Protein AF-V4JH67-F1 (afdb_monomer)

Sequence (271 aa):
MNRIVTRWAESGREFDMEEIDQIRQTVEWLPGLSRTELAATLCEHLGWFTMAGTPKLTACGRLLERLERDGLVKLPRLQSQSPRPGSKRRAARKLPEIQAPSLSARLADVAPVSLEPVTATALVRQWNAAVERYHQLGYRSAFGYRLRYFIRCDSLYLGCVLLSGAAKAIAVRDRWIGWQRHERMANLSLVLNNSRFLIFPEVRIPHLASHVLGQLARRVQDDWQQHWGFRPLLLETFVDPRQYRGTCYRAAGWELLGETSGRGLARPGQA

Mean predicted aligned error: 8.9 Å

Structure (mmCIF, N/CA/C/O backbone):
data_AF-V4JH67-F1
#
_entry.id   AF-V4JH67-F1
#
loop_
_atom_site.group_PDB
_atom_site.id
_atom_site.type_symbol
_atom_site.label_atom_id
_atom_site.label_alt_id
_atom_site.label_comp_id
_atom_site.label_asym_id
_atom_site.label_entity_id
_atom_site.label_seq_id
_atom_site.pdbx_PDB_ins_code
_atom_site.Cartn_x
_atom_site.Cartn_y
_atom_site.Cartn_z
_atom_site.occupancy
_atom_site.B_iso_or_equiv
_atom_site.auth_seq_id
_atom_site.auth_comp_id
_atom_site.auth_asym_id
_atom_site.auth_atom_id
_atom_site.pdbx_PDB_model_num
ATOM 1 N N . MET A 1 1 ? -45.366 4.138 18.945 1.00 33.38 1 MET A N 1
ATOM 2 C CA . MET A 1 1 ? -44.057 3.846 19.573 1.00 33.38 1 MET A CA 1
ATOM 3 C C . MET A 1 1 ? -43.065 3.473 18.476 1.00 33.38 1 MET A C 1
ATOM 5 O O . MET A 1 1 ? -42.939 2.307 18.134 1.00 33.38 1 MET A O 1
ATOM 9 N N . ASN A 1 2 ? -42.412 4.466 17.866 1.00 29.72 2 ASN A N 1
ATOM 10 C CA . ASN A 1 2 ? -41.345 4.219 16.893 1.00 29.72 2 ASN A CA 1
ATOM 11 C C . ASN A 1 2 ? -40.058 3.922 17.666 1.00 29.72 2 ASN A C 1
ATOM 13 O O . ASN A 1 2 ? -39.395 4.845 18.135 1.00 29.72 2 ASN A O 1
ATOM 17 N N . ARG A 1 3 ? -39.704 2.641 17.819 1.00 36.06 3 ARG A N 1
ATOM 18 C CA . ARG A 1 3 ? -38.328 2.270 18.166 1.00 36.06 3 ARG A CA 1
ATOM 19 C C . ARG A 1 3 ? -37.458 2.638 16.967 1.00 36.06 3 ARG A C 1
ATOM 21 O O . ARG A 1 3 ? -37.404 1.900 15.988 1.00 36.06 3 ARG A O 1
ATOM 28 N N . ILE A 1 4 ? -36.801 3.793 17.034 1.00 42.41 4 ILE A N 1
ATOM 29 C CA . ILE A 1 4 ? -35.632 4.060 16.202 1.00 42.41 4 ILE A CA 1
ATOM 30 C C . ILE A 1 4 ? -34.604 3.017 16.638 1.00 42.41 4 ILE A C 1
ATOM 32 O O . ILE A 1 4 ? -34.033 3.111 17.720 1.00 42.41 4 ILE A O 1
ATOM 36 N N . VAL A 1 5 ? -34.441 1.956 15.849 1.00 46.03 5 VAL A N 1
ATOM 37 C CA . VAL A 1 5 ? -33.334 1.021 16.033 1.00 46.03 5 VAL A CA 1
ATOM 38 C C . VAL A 1 5 ? -32.085 1.780 15.607 1.00 46.03 5 VAL A C 1
ATOM 40 O O . VAL A 1 5 ? -31.752 1.830 14.422 1.00 46.03 5 VAL A O 1
ATOM 43 N N . THR A 1 6 ? -31.431 2.446 16.557 1.00 59.28 6 THR A N 1
ATOM 44 C CA . THR A 1 6 ? -30.149 3.104 16.316 1.00 59.28 6 THR A CA 1
ATOM 45 C C . THR A 1 6 ? -29.119 2.010 16.061 1.00 59.28 6 THR A C 1
ATOM 47 O O . THR A 1 6 ? -28.587 1.412 16.989 1.00 59.28 6 THR A O 1
ATOM 50 N N . ARG A 1 7 ? -28.885 1.677 14.787 1.00 72.69 7 ARG A N 1
ATOM 51 C CA . ARG A 1 7 ? -27.828 0.735 14.408 1.00 72.69 7 ARG A CA 1
ATOM 52 C C . ARG A 1 7 ? -26.480 1.420 14.565 1.00 72.69 7 ARG A C 1
ATOM 54 O O . ARG A 1 7 ? -26.158 2.360 13.834 1.00 72.69 7 ARG A O 1
ATOM 61 N N . TRP A 1 8 ? -25.674 0.924 15.492 1.00 83.25 8 TRP A N 1
ATOM 62 C CA . TRP A 1 8 ? -24.313 1.392 15.681 1.00 83.25 8 TRP A CA 1
ATOM 63 C C . TRP A 1 8 ? -23.393 0.613 14.753 1.00 83.25 8 TRP A C 1
ATOM 65 O O . TRP A 1 8 ? -23.203 -0.577 14.921 1.00 83.25 8 TRP A O 1
ATOM 75 N N . ALA A 1 9 ? -22.820 1.269 13.746 1.00 84.06 9 ALA A N 1
ATOM 76 C CA . ALA A 1 9 ? -21.807 0.647 12.898 1.00 84.06 9 ALA A CA 1
ATOM 77 C C . ALA A 1 9 ? -20.594 1.559 12.714 1.00 84.06 9 ALA A C 1
ATOM 79 O O . ALA A 1 9 ? -20.748 2.779 12.585 1.00 84.06 9 ALA A O 1
ATOM 80 N N . GLU A 1 10 ? -19.396 0.977 12.694 1.00 84.69 10 GLU A N 1
ATOM 81 C CA . GLU A 1 10 ? -18.141 1.697 12.479 1.00 84.69 10 GLU A CA 1
ATOM 82 C C . GLU A 1 10 ? -17.063 0.757 11.911 1.00 84.69 10 GLU A C 1
ATOM 84 O O . GLU A 1 10 ? -16.925 -0.390 12.320 1.00 84.69 10 GLU A O 1
ATOM 89 N N . SER A 1 11 ? -16.295 1.218 10.914 1.00 79.31 11 SER A N 1
ATOM 90 C CA . SER A 1 11 ? -15.264 0.401 10.234 1.00 79.31 11 SER A CA 1
ATOM 91 C C . SER A 1 11 ? -15.735 -0.995 9.756 1.00 79.31 11 SER A C 1
ATOM 93 O O . SER A 1 11 ? -14.933 -1.924 9.696 1.00 79.31 11 SER A O 1
ATOM 95 N N . GLY A 1 12 ? -17.014 -1.141 9.387 1.00 75.75 12 GLY A N 1
ATOM 96 C CA . GLY A 1 12 ? -17.575 -2.411 8.896 1.00 75.75 12 GLY A CA 1
ATOM 97 C C . GLY A 1 12 ? -18.057 -3.378 9.968 1.00 75.75 12 GLY A C 1
ATOM 98 O O . GLY A 1 12 ? -18.629 -4.396 9.607 1.00 75.75 12 GLY A O 1
ATOM 99 N N . ARG A 1 13 ? -17.885 -3.043 11.249 1.00 82.50 13 ARG A N 1
ATOM 100 C CA . ARG A 1 13 ? -18.472 -3.779 12.366 1.00 82.50 13 ARG A CA 1
ATOM 101 C C . ARG A 1 13 ? -19.787 -3.124 12.775 1.00 82.50 13 ARG A C 1
ATOM 103 O O . ARG A 1 13 ? -19.836 -1.897 12.893 1.00 82.50 13 ARG A O 1
ATOM 110 N N . GLU A 1 14 ? -20.821 -3.935 12.952 1.00 87.19 14 GLU A N 1
ATOM 111 C CA . GLU A 1 14 ? -22.048 -3.545 13.648 1.00 87.19 14 GLU A CA 1
ATOM 112 C C . GLU A 1 14 ? -21.877 -3.842 15.139 1.00 87.19 14 GLU A C 1
ATOM 114 O O . GLU A 1 14 ? -21.197 -4.803 15.490 1.00 87.19 14 GLU A O 1
ATOM 119 N N . PHE A 1 15 ? -22.443 -2.978 15.973 1.00 87.81 15 PHE A N 1
ATOM 120 C CA . PHE A 1 15 ? -22.429 -3.078 17.421 1.00 87.81 15 PHE A CA 1
ATOM 121 C C . PHE A 1 15 ? -23.857 -3.251 17.906 1.00 87.81 15 PHE A C 1
ATOM 123 O O . PHE A 1 15 ? -24.731 -2.437 17.573 1.00 87.81 15 PHE A O 1
ATOM 130 N N . ASP A 1 16 ? -24.089 -4.314 18.664 1.00 87.25 16 ASP A N 1
ATOM 131 C CA . ASP A 1 16 ? -25.377 -4.541 19.303 1.00 87.25 16 ASP A CA 1
ATOM 132 C C . ASP A 1 16 ? -25.510 -3.737 20.605 1.00 87.25 16 ASP A C 1
ATOM 134 O O . ASP A 1 16 ? -24.602 -3.025 21.036 1.00 87.25 16 ASP A O 1
ATOM 138 N N . MET A 1 17 ? -26.687 -3.799 21.224 1.00 86.69 17 MET A N 1
ATOM 139 C CA . MET A 1 17 ? -26.947 -3.031 22.440 1.00 86.69 17 MET A CA 1
ATOM 140 C C . MET A 1 17 ? -26.162 -3.532 23.656 1.00 86.69 17 MET A C 1
ATOM 142 O O . MET A 1 17 ? -25.931 -2.737 24.563 1.00 86.69 17 MET A O 1
ATOM 146 N N . GLU A 1 18 ? -25.754 -4.802 23.684 1.00 86.56 18 GLU A N 1
ATOM 147 C CA . GLU A 1 18 ? -24.943 -5.357 24.768 1.00 86.56 18 GLU A CA 1
ATOM 148 C C . GLU A 1 18 ? -23.517 -4.806 24.685 1.00 86.56 18 GLU A C 1
ATOM 150 O O . GLU A 1 18 ? -22.993 -4.289 25.668 1.00 86.56 18 GLU A O 1
ATOM 155 N N . GLU A 1 19 ? -22.928 -4.789 23.490 1.00 89.56 19 GLU A N 1
ATOM 156 C CA . GLU A 1 19 ? -21.620 -4.182 23.242 1.00 89.56 19 GLU A CA 1
ATOM 157 C C . GLU A 1 19 ? -21.632 -2.670 23.503 1.00 89.56 19 GLU A C 1
ATOM 159 O O . GLU A 1 19 ? -20.676 -2.128 24.061 1.00 89.56 19 GLU A O 1
ATOM 164 N N . ILE A 1 20 ? -22.716 -1.968 23.144 1.00 91.44 20 ILE A N 1
ATOM 165 C CA . ILE A 1 20 ? -22.870 -0.548 23.495 1.00 91.44 20 ILE A CA 1
ATOM 166 C C . ILE A 1 20 ? -22.923 -0.351 25.015 1.00 91.44 20 ILE A C 1
ATOM 168 O O . ILE A 1 20 ? -22.319 0.601 25.518 1.00 91.44 20 ILE A O 1
ATOM 172 N N . ASP A 1 21 ? -23.592 -1.236 25.756 1.00 87.88 21 ASP A N 1
ATOM 173 C CA . ASP A 1 21 ? -23.622 -1.150 27.216 1.00 87.88 21 ASP A CA 1
ATOM 174 C C . ASP A 1 21 ? -22.249 -1.446 27.837 1.00 87.88 21 ASP A C 1
ATOM 176 O O . ASP A 1 21 ? -21.797 -0.699 28.703 1.00 87.88 21 ASP A O 1
ATOM 180 N N . GLN A 1 22 ? -21.520 -2.441 27.322 1.00 88.06 22 GLN A N 1
ATOM 181 C CA . GLN A 1 22 ? -20.138 -2.724 27.727 1.00 88.06 22 GLN A CA 1
ATOM 182 C C . GLN A 1 22 ? -19.209 -1.524 27.477 1.00 88.06 22 GLN A C 1
ATOM 184 O O . GLN A 1 22 ? -18.376 -1.187 28.327 1.00 88.06 22 GLN A O 1
ATOM 189 N N . ILE A 1 23 ? -19.367 -0.837 26.336 1.00 91.19 23 ILE A N 1
ATOM 190 C CA . ILE A 1 23 ? -18.628 0.399 26.041 1.00 91.19 23 ILE A CA 1
ATOM 191 C C . ILE A 1 23 ? -18.940 1.460 27.096 1.00 91.19 23 ILE A C 1
ATOM 193 O O . ILE A 1 23 ? -18.018 2.070 27.639 1.00 91.19 23 ILE A O 1
ATOM 197 N N . ARG A 1 24 ? -20.224 1.672 27.402 1.00 91.38 24 ARG A N 1
ATOM 198 C CA . ARG A 1 24 ? -20.663 2.661 28.391 1.00 91.38 24 ARG A CA 1
ATOM 199 C C . ARG A 1 24 ? -20.088 2.369 29.776 1.00 91.38 24 ARG A C 1
ATOM 201 O O . ARG A 1 24 ? -19.468 3.257 30.355 1.00 91.38 24 ARG A O 1
ATOM 208 N N . GLN A 1 25 ? -20.201 1.128 30.251 1.00 89.38 25 GLN A N 1
ATOM 209 C CA . GLN A 1 25 ? -19.643 0.699 31.538 1.00 89.38 25 GLN A CA 1
ATOM 210 C C . GLN A 1 25 ? -18.125 0.920 31.598 1.00 89.38 25 GLN A C 1
ATOM 212 O O . GLN A 1 25 ? -17.611 1.463 32.572 1.00 89.38 25 GLN A O 1
ATOM 217 N N . THR A 1 26 ? -17.400 0.587 30.525 1.00 87.75 26 THR A N 1
ATOM 218 C CA . THR A 1 26 ? -15.942 0.789 30.464 1.00 87.75 26 THR A CA 1
ATOM 219 C C . THR A 1 26 ? -15.565 2.273 30.550 1.00 87.75 26 THR A C 1
ATOM 221 O O . THR A 1 26 ? -14.616 2.629 31.249 1.00 87.75 26 THR A O 1
ATOM 224 N N . VAL A 1 27 ? -16.305 3.153 29.866 1.00 89.81 27 VAL A N 1
ATOM 225 C CA . VAL A 1 27 ? -16.089 4.612 29.921 1.00 89.81 27 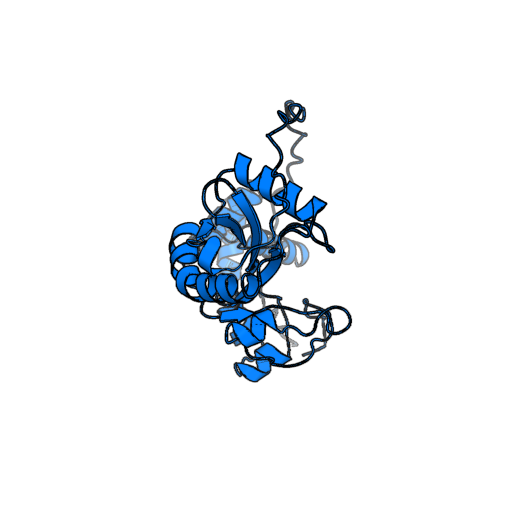VAL A CA 1
ATOM 226 C C . VAL A 1 27 ? -16.354 5.151 31.332 1.00 89.81 27 VAL A C 1
ATOM 228 O O . VAL A 1 27 ? -15.596 5.991 31.814 1.00 89.81 27 VAL A O 1
ATOM 231 N N . GLU A 1 28 ? -17.401 4.662 31.999 1.00 88.62 28 GLU A N 1
ATOM 232 C CA . GLU A 1 28 ? -17.766 5.060 33.364 1.00 88.62 28 GLU A CA 1
ATOM 233 C C . GLU A 1 28 ? -16.761 4.569 34.415 1.00 88.62 28 GLU A C 1
ATOM 235 O O . GLU A 1 28 ? -16.450 5.303 35.353 1.00 88.62 28 GLU A O 1
ATOM 240 N N . TRP A 1 29 ? -16.211 3.363 34.248 1.00 88.31 29 TRP A N 1
ATOM 241 C CA . TRP A 1 29 ? -15.206 2.797 35.154 1.00 88.31 29 TRP A CA 1
ATOM 242 C C . TRP A 1 29 ? -13.821 3.424 35.007 1.00 88.31 29 TRP A C 1
ATOM 244 O O . TRP A 1 29 ? -13.044 3.414 35.962 1.00 88.31 29 TRP A O 1
ATOM 254 N N . LEU A 1 30 ? -13.497 3.980 33.836 1.00 86.44 30 LEU A N 1
ATOM 255 C CA . LEU A 1 30 ? -12.154 4.471 33.513 1.00 86.44 30 LEU A CA 1
ATOM 256 C C . LEU A 1 30 ? -12.124 5.974 33.157 1.00 86.44 30 LEU A C 1
ATOM 258 O O . LEU A 1 30 ? -11.556 6.354 32.129 1.00 86.44 30 LEU A O 1
ATOM 262 N N . PRO A 1 31 ? -12.655 6.875 34.010 1.00 83.00 31 PRO A N 1
ATOM 263 C CA . PRO A 1 31 ? -12.764 8.301 33.688 1.00 83.00 31 PRO A CA 1
ATOM 264 C C . PRO A 1 31 ? -11.405 9.020 33.617 1.00 83.00 31 PRO A C 1
ATOM 266 O O . PRO A 1 31 ? -11.316 10.121 33.073 1.00 83.00 31 PRO A O 1
ATOM 269 N N . GLY A 1 32 ? -10.353 8.420 34.186 1.00 82.50 32 GLY A N 1
ATOM 270 C CA . GLY A 1 32 ? -8.997 8.974 34.213 1.00 82.50 32 GLY A CA 1
ATOM 271 C C . GLY A 1 32 ? -8.163 8.693 32.961 1.00 82.50 32 GLY A C 1
ATOM 272 O O . GLY A 1 32 ? -7.116 9.317 32.793 1.00 82.50 32 GLY A O 1
ATOM 273 N N . LEU A 1 33 ? -8.602 7.782 32.085 1.00 85.56 33 LEU A N 1
ATOM 274 C CA . LEU A 1 33 ? -7.857 7.451 30.871 1.00 85.56 33 LEU A CA 1
ATOM 275 C C . LEU A 1 33 ? -7.958 8.565 29.829 1.00 85.56 33 LEU A C 1
ATOM 277 O O . LEU A 1 33 ? -8.989 9.221 29.670 1.00 85.56 33 LEU A O 1
ATOM 281 N N . SER A 1 34 ? -6.892 8.756 29.053 1.00 88.44 34 SER A N 1
ATOM 282 C CA . SER A 1 34 ? -6.990 9.567 27.841 1.00 88.44 34 SER A CA 1
ATOM 283 C C . SER A 1 34 ? -7.928 8.899 26.825 1.00 88.44 34 SER A C 1
ATOM 285 O O . SER A 1 34 ? -8.094 7.680 26.812 1.00 88.44 34 SER A O 1
ATOM 287 N N . ARG A 1 35 ? -8.506 9.677 25.897 1.00 88.88 35 ARG A N 1
ATOM 288 C CA . ARG A 1 35 ? -9.359 9.120 24.824 1.00 88.88 35 ARG A CA 1
ATOM 289 C C . ARG A 1 35 ? -8.646 8.036 23.998 1.00 88.88 35 ARG A C 1
ATOM 291 O O . ARG A 1 35 ? -9.301 7.125 23.504 1.00 88.88 35 ARG A O 1
ATOM 298 N N . THR A 1 36 ? -7.321 8.122 23.853 1.00 87.50 36 THR A N 1
ATOM 299 C CA . THR A 1 36 ? -6.516 7.120 23.136 1.00 87.50 36 THR A CA 1
ATOM 300 C C . THR A 1 36 ? -6.384 5.821 23.927 1.00 87.50 36 THR A C 1
ATOM 302 O O . THR A 1 36 ? -6.559 4.755 23.346 1.00 87.50 36 THR A O 1
ATOM 305 N N . GLU A 1 37 ? -6.095 5.900 25.228 1.00 88.31 37 GLU A N 1
ATOM 306 C CA . GLU A 1 37 ? -6.005 4.722 26.105 1.00 88.31 37 GLU A CA 1
ATOM 307 C C . GLU A 1 37 ? -7.368 4.052 26.253 1.00 88.31 37 GLU A C 1
ATOM 309 O O . GLU A 1 37 ? -7.471 2.844 26.091 1.00 88.31 37 GLU A O 1
ATOM 314 N N . LEU A 1 38 ? -8.430 4.840 26.428 1.00 90.19 38 LEU A N 1
ATOM 315 C CA . LEU A 1 38 ? -9.798 4.335 26.467 1.00 90.19 38 LEU A CA 1
ATOM 316 C C . LEU A 1 38 ? -10.169 3.600 25.170 1.00 90.19 38 LEU A C 1
ATOM 318 O O . LEU A 1 38 ? -10.726 2.507 25.210 1.00 90.19 38 LEU A O 1
ATOM 322 N N . ALA A 1 39 ? -9.817 4.165 24.009 1.00 91.44 39 ALA A N 1
ATOM 323 C CA . ALA A 1 39 ? -10.008 3.495 22.725 1.00 91.44 39 ALA A CA 1
ATOM 324 C C . ALA A 1 39 ? -9.179 2.204 22.606 1.00 91.44 39 ALA A C 1
ATOM 326 O O . ALA A 1 39 ? -9.641 1.259 21.971 1.00 91.44 39 ALA A O 1
ATOM 327 N N . ALA A 1 40 ? -7.981 2.148 23.197 1.00 89.12 40 ALA A N 1
ATOM 328 C CA . ALA A 1 40 ? -7.154 0.944 23.216 1.00 89.12 40 ALA A CA 1
ATOM 329 C C . ALA A 1 40 ? -7.786 -0.155 24.077 1.00 89.12 40 ALA A C 1
ATOM 331 O O . ALA A 1 40 ? -8.026 -1.242 23.558 1.00 89.12 40 ALA A O 1
ATOM 332 N N . THR A 1 41 ? -8.166 0.159 25.319 1.00 89.25 41 THR A N 1
ATOM 333 C CA . THR A 1 41 ? -8.850 -0.768 26.235 1.00 89.25 41 THR A CA 1
ATOM 334 C C . THR A 1 41 ? -10.134 -1.321 25.623 1.00 89.25 41 THR A C 1
ATOM 336 O O . THR A 1 41 ? -10.367 -2.526 25.637 1.00 89.25 41 THR A O 1
ATOM 339 N N . LEU A 1 42 ? -10.952 -0.462 25.011 1.00 91.12 42 LEU A N 1
ATOM 340 C CA . LEU A 1 42 ? -12.176 -0.896 24.338 1.00 91.12 42 LEU A CA 1
ATOM 341 C C . LEU A 1 42 ? -11.896 -1.781 23.124 1.00 91.12 42 LEU A C 1
ATOM 343 O O . LEU A 1 42 ? -12.605 -2.758 22.906 1.00 91.12 42 LEU A O 1
ATOM 347 N N . CYS A 1 43 ? -10.871 -1.465 22.328 1.00 92.50 43 CYS A N 1
ATOM 348 C CA . CYS A 1 43 ? -10.487 -2.340 21.225 1.00 92.50 43 CYS A CA 1
ATOM 349 C C . CYS A 1 43 ? -10.037 -3.715 21.731 1.00 92.50 43 CYS A C 1
ATOM 351 O O . CYS A 1 43 ? -10.370 -4.709 21.100 1.00 92.50 43 CYS A O 1
ATOM 353 N N . GLU A 1 44 ? -9.322 -3.785 22.852 1.00 88.62 44 GLU A N 1
ATOM 354 C CA . GLU A 1 44 ? -8.905 -5.053 23.453 1.00 88.62 44 GLU A CA 1
ATOM 355 C C . GLU A 1 44 ? -10.099 -5.861 23.966 1.00 88.62 44 GLU A C 1
ATOM 357 O O . GLU A 1 44 ? -10.282 -7.003 23.545 1.00 88.62 44 GLU A O 1
ATOM 362 N N . HIS A 1 45 ? -10.959 -5.257 24.791 1.00 86.50 45 HIS A N 1
ATOM 363 C CA . HIS A 1 45 ? -12.138 -5.922 25.358 1.00 86.50 45 HIS A CA 1
ATOM 364 C C . HIS A 1 45 ? -13.109 -6.415 24.281 1.00 86.50 45 HIS A C 1
ATOM 366 O O . HIS A 1 45 ? -13.627 -7.524 24.367 1.00 86.50 45 HIS A O 1
ATOM 372 N N . LEU A 1 46 ? -13.330 -5.611 23.239 1.00 88.31 46 LEU A N 1
ATOM 373 C CA . LEU A 1 46 ? -14.274 -5.928 22.169 1.00 88.31 46 LEU A CA 1
ATOM 374 C C . LEU A 1 46 ? -13.651 -6.757 21.036 1.00 88.31 46 LEU A C 1
ATOM 376 O O . LEU A 1 46 ? -14.290 -6.896 19.990 1.00 88.31 46 LEU A O 1
ATOM 380 N N . GLY A 1 47 ? -12.396 -7.208 21.154 1.00 87.44 47 GLY A N 1
ATOM 381 C CA . GLY A 1 47 ? -11.704 -7.928 20.079 1.00 87.44 47 GLY A CA 1
ATOM 382 C C . GLY A 1 47 ? -11.539 -7.113 18.785 1.00 87.44 47 GLY A C 1
ATOM 383 O O . GLY A 1 47 ? -11.479 -7.670 17.687 1.00 87.44 47 GLY A O 1
ATOM 384 N N . TRP A 1 48 ? -11.528 -5.779 18.865 1.00 90.25 48 TRP A N 1
ATOM 385 C CA . TRP A 1 48 ? -11.615 -4.888 17.709 1.00 90.25 48 TRP A CA 1
ATOM 386 C C . TRP A 1 48 ? -10.252 -4.525 17.115 1.00 90.25 48 TRP A C 1
ATOM 388 O O . TRP A 1 48 ? -9.739 -3.405 17.240 1.00 90.25 48 TRP A O 1
ATOM 398 N N . PHE A 1 49 ? -9.688 -5.481 16.387 1.00 87.81 49 PHE A N 1
ATOM 399 C CA . PHE A 1 49 ? -8.368 -5.359 15.781 1.00 87.81 49 PHE A CA 1
ATOM 400 C C . PHE A 1 49 ? -8.429 -5.175 14.260 1.00 87.81 49 PHE A C 1
ATOM 402 O O . PHE A 1 49 ? -9.447 -5.376 13.589 1.00 87.81 49 PHE A O 1
ATOM 409 N N . THR A 1 50 ? -7.325 -4.699 13.695 1.00 84.88 50 THR A N 1
ATOM 410 C CA . THR A 1 50 ? -7.083 -4.726 12.257 1.00 84.88 50 THR A CA 1
ATOM 411 C C . THR A 1 50 ? -6.617 -6.125 11.825 1.00 84.88 50 THR A C 1
ATOM 413 O O . THR A 1 50 ? -6.287 -6.948 12.672 1.00 84.88 50 THR A O 1
ATOM 416 N N . MET A 1 51 ? -6.531 -6.403 10.517 1.00 82.25 51 MET A N 1
ATOM 417 C CA . MET A 1 51 ? -5.991 -7.687 10.015 1.00 82.25 51 MET A CA 1
ATOM 418 C C . MET A 1 51 ? -4.559 -7.960 10.495 1.00 82.25 51 MET A C 1
ATOM 420 O O . MET A 1 51 ? -4.147 -9.106 10.597 1.00 82.25 51 MET A O 1
ATOM 424 N N . ALA A 1 52 ? -3.817 -6.897 10.805 1.00 83.56 52 ALA A N 1
ATOM 425 C CA . ALA A 1 52 ? -2.462 -6.956 11.337 1.00 83.56 52 ALA A CA 1
ATOM 426 C C . ALA A 1 52 ? -2.406 -7.151 12.865 1.00 83.56 52 ALA A C 1
ATOM 428 O O . ALA A 1 52 ? -1.341 -7.003 13.457 1.00 83.56 52 ALA A O 1
ATOM 429 N N . GLY A 1 53 ? -3.544 -7.375 13.530 1.00 82.94 53 GLY A N 1
ATOM 430 C CA . GLY A 1 53 ? -3.616 -7.535 14.985 1.00 82.94 53 GLY A CA 1
ATOM 431 C C . GLY A 1 53 ? -3.448 -6.238 15.784 1.00 82.94 53 GLY A C 1
ATOM 432 O O . GLY A 1 53 ? -3.381 -6.273 17.006 1.00 82.94 53 GLY A O 1
ATOM 433 N N . THR A 1 54 ? -3.391 -5.072 15.133 1.00 86.19 54 THR A N 1
ATOM 434 C CA . THR A 1 54 ? -3.300 -3.782 15.839 1.00 86.19 54 THR A CA 1
ATOM 435 C C . THR A 1 54 ? -4.685 -3.246 16.223 1.00 86.19 54 THR A C 1
ATOM 437 O O . THR A 1 54 ? -5.616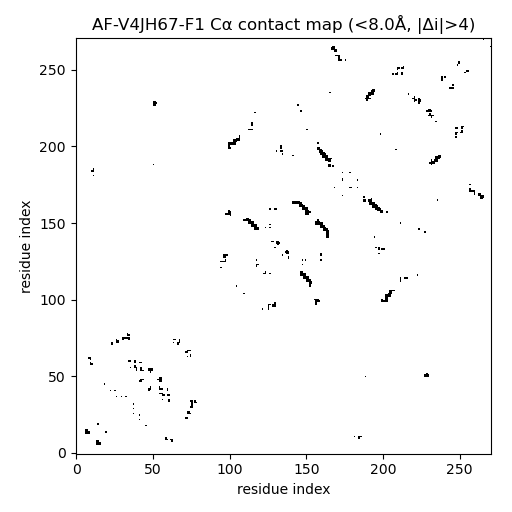 -3.389 15.427 1.00 86.19 54 THR A O 1
ATOM 440 N N . PRO A 1 55 ? -4.862 -2.601 17.393 1.00 88.00 55 PRO A N 1
ATOM 441 C CA . PRO A 1 55 ? -6.147 -2.025 17.800 1.00 88.00 55 PRO A CA 1
ATOM 442 C C . PRO A 1 55 ? -6.684 -0.980 16.809 1.00 88.00 55 PRO A C 1
ATOM 444 O O . PRO A 1 55 ? -5.940 -0.117 16.329 1.00 88.00 55 PRO A O 1
ATOM 447 N N . LYS A 1 56 ? -7.994 -0.986 16.527 1.00 89.31 56 LYS A N 1
ATOM 448 C CA . LYS A 1 56 ? -8.651 -0.008 15.634 1.00 89.31 56 LYS A CA 1
ATOM 449 C C . LYS A 1 56 ? -8.941 1.341 16.319 1.00 89.31 56 LYS A C 1
ATOM 451 O O . LYS A 1 56 ? -10.048 1.872 16.226 1.00 89.31 56 LYS A O 1
ATOM 456 N N . LEU A 1 57 ? -7.921 1.957 16.922 1.00 89.62 57 LEU A N 1
ATOM 457 C CA . LEU A 1 57 ? -8.048 3.163 17.759 1.00 89.62 57 LEU A CA 1
ATOM 458 C C . LEU A 1 57 ? -8.830 4.304 17.097 1.00 89.62 57 LEU A C 1
ATOM 460 O O . LEU A 1 57 ? -9.727 4.875 17.705 1.00 89.62 57 LEU A O 1
ATOM 464 N N . THR A 1 58 ? -8.536 4.632 15.834 1.00 87.56 58 THR A N 1
ATOM 465 C CA . THR A 1 58 ? -9.236 5.720 15.129 1.00 87.56 58 THR A CA 1
ATOM 466 C C . THR A 1 58 ? -10.710 5.399 14.883 1.00 87.56 58 THR A C 1
ATOM 468 O O . THR A 1 58 ? -11.552 6.285 14.983 1.00 87.56 58 THR A O 1
ATOM 471 N N . ALA A 1 59 ? -11.038 4.146 14.553 1.00 88.19 59 ALA A N 1
ATOM 472 C CA . ALA A 1 59 ? -12.428 3.739 14.364 1.00 88.19 59 ALA A CA 1
ATOM 473 C C . ALA A 1 59 ? -13.180 3.770 15.699 1.00 88.19 59 ALA A C 1
ATOM 475 O O . ALA A 1 59 ? -14.261 4.346 15.770 1.00 88.19 59 ALA A O 1
ATOM 476 N N . CYS A 1 60 ? -12.565 3.247 16.761 1.00 91.06 60 CYS A N 1
ATOM 477 C CA . CYS A 1 60 ? -13.121 3.298 18.107 1.00 91.06 60 CYS A CA 1
ATOM 478 C C . CYS A 1 60 ? -13.328 4.734 18.591 1.00 91.06 60 CYS A C 1
ATOM 480 O O . CYS A 1 60 ? -14.405 5.061 19.074 1.00 91.06 60 CYS A O 1
ATOM 482 N N . GLY A 1 61 ? -12.360 5.625 18.365 1.00 91.06 61 GLY A N 1
ATOM 483 C CA . GLY A 1 61 ? -12.497 7.048 18.673 1.00 91.06 61 GLY A CA 1
ATOM 484 C C . GLY A 1 61 ? -13.704 7.691 17.983 1.00 91.06 61 GLY A C 1
ATOM 485 O O . GLY A 1 61 ? -14.482 8.376 18.637 1.00 91.06 61 GLY A O 1
ATOM 486 N N . ARG A 1 62 ? -13.931 7.408 16.692 1.00 90.50 62 ARG A N 1
ATOM 487 C CA . ARG A 1 62 ? -15.116 7.916 15.971 1.00 90.50 62 ARG A CA 1
ATOM 488 C C . ARG A 1 62 ? -16.432 7.355 16.505 1.00 90.50 62 ARG A C 1
ATOM 490 O O . ARG A 1 62 ? -17.419 8.087 16.549 1.00 90.50 62 ARG A O 1
ATOM 497 N N . LEU A 1 63 ? -16.460 6.075 16.887 1.00 92.75 63 LEU A N 1
ATOM 498 C CA . LEU A 1 63 ? -17.635 5.473 17.520 1.00 92.75 63 LEU A CA 1
ATOM 499 C C . LEU A 1 63 ? -17.940 6.176 18.846 1.00 92.75 63 LEU A C 1
ATOM 501 O O . LEU A 1 63 ? -19.067 6.616 19.043 1.00 92.75 63 LEU A O 1
ATOM 505 N N . LEU A 1 64 ? -16.928 6.352 19.697 1.00 92.19 64 LEU A N 1
ATOM 506 C CA . LEU A 1 64 ? -17.044 7.050 20.976 1.00 92.19 64 LEU A CA 1
ATOM 507 C C . LEU A 1 64 ? -17.530 8.490 20.800 1.00 92.19 64 LEU A C 1
ATOM 509 O O . LEU A 1 64 ? -18.449 8.910 21.491 1.00 92.19 64 LEU A O 1
ATOM 513 N N . GLU A 1 65 ? -16.977 9.235 19.842 1.00 92.31 65 GLU A N 1
ATOM 514 C CA . GLU A 1 65 ? -17.440 10.592 19.523 1.00 92.31 65 GLU A CA 1
ATOM 515 C C . GLU A 1 65 ? -18.904 10.620 19.063 1.00 92.31 65 GLU A C 1
ATOM 517 O O . GLU A 1 65 ? -19.607 11.598 19.310 1.00 92.31 65 GLU A O 1
ATOM 522 N N . ARG A 1 66 ? -19.382 9.575 18.373 1.00 92.38 66 ARG A N 1
ATOM 523 C CA . ARG A 1 66 ? -20.793 9.463 17.978 1.00 92.38 66 ARG A CA 1
ATOM 524 C C . ARG A 1 66 ? -21.685 9.112 19.166 1.00 92.38 66 ARG A C 1
ATOM 526 O O . ARG A 1 66 ? -22.729 9.731 19.309 1.00 92.38 66 ARG A O 1
ATOM 533 N N . LEU A 1 67 ? -21.253 8.191 20.025 1.00 91.12 67 LEU A N 1
ATOM 534 C CA . LEU A 1 67 ? -21.957 7.848 21.263 1.00 91.12 67 LEU A CA 1
ATOM 535 C C . LEU A 1 67 ? -22.049 9.052 22.215 1.00 91.12 67 LEU A C 1
ATOM 537 O O . LEU A 1 67 ? -23.093 9.263 22.823 1.00 91.12 67 LEU A O 1
ATOM 541 N N . GLU A 1 68 ? -20.993 9.866 22.314 1.00 92.69 68 GLU A N 1
ATOM 542 C CA . GLU A 1 68 ? -20.988 11.104 23.108 1.00 92.69 68 GLU A CA 1
ATOM 543 C C . GLU A 1 68 ? -21.965 12.135 22.539 1.00 92.69 68 GLU A C 1
ATOM 545 O O . GLU A 1 68 ? -22.725 12.752 23.283 1.00 92.69 68 GLU A O 1
ATOM 550 N N . ARG A 1 69 ? -21.990 12.291 21.209 1.00 90.75 69 ARG A N 1
ATOM 551 C CA . ARG A 1 69 ? -22.902 13.219 20.526 1.00 90.75 69 ARG A CA 1
ATOM 552 C C . ARG A 1 69 ? -24.375 12.852 20.733 1.00 90.75 69 ARG A C 1
ATOM 554 O O . ARG A 1 69 ? -25.200 13.753 20.836 1.00 90.75 69 ARG A O 1
ATOM 561 N N . ASP A 1 70 ? -24.671 11.561 20.848 1.00 89.19 70 ASP A N 1
ATOM 562 C CA . ASP A 1 70 ? -26.017 11.038 21.104 1.00 89.19 70 ASP A CA 1
ATOM 563 C C . ASP A 1 70 ? -26.314 10.888 22.614 1.00 89.19 70 ASP A C 1
ATOM 565 O O . ASP A 1 70 ? -27.359 10.365 22.997 1.00 89.19 70 ASP A O 1
ATOM 569 N N . GLY A 1 71 ? -25.410 11.356 23.487 1.00 89.69 71 GLY A N 1
ATOM 570 C CA . GLY A 1 71 ? -25.602 11.406 24.939 1.00 89.69 71 GLY A CA 1
ATOM 571 C C . GLY A 1 71 ? -25.492 10.063 25.667 1.00 89.69 71 GLY A C 1
ATOM 572 O O . GLY A 1 71 ? -25.852 9.983 26.838 1.00 89.69 71 GLY A O 1
ATOM 573 N N . LEU A 1 72 ? -25.001 9.011 25.004 1.00 88.81 72 LEU A N 1
ATOM 574 C CA . LEU A 1 72 ? -24.889 7.665 25.581 1.00 88.81 72 LEU A CA 1
ATOM 575 C C . LEU A 1 72 ? -23.640 7.470 26.443 1.00 88.81 72 LEU A C 1
ATOM 577 O O . LEU A 1 72 ? -23.625 6.601 27.310 1.00 88.81 72 LEU A O 1
ATOM 581 N N . VAL A 1 73 ? -22.594 8.260 26.202 1.00 90.12 73 VAL A N 1
ATOM 582 C CA . VAL A 1 73 ? -21.356 8.252 26.990 1.00 90.12 73 VAL A CA 1
ATOM 583 C C . VAL A 1 73 ? -20.888 9.680 27.238 1.00 90.12 73 VAL A C 1
ATOM 585 O O . VAL A 1 73 ? -21.180 10.587 26.461 1.00 90.12 73 VAL A O 1
ATOM 588 N N . LYS A 1 74 ? -20.109 9.882 28.299 1.00 89.69 74 LYS A N 1
ATOM 589 C CA . LYS A 1 74 ? -19.448 11.157 28.589 1.00 89.69 74 LYS A CA 1
ATOM 590 C C . LYS A 1 74 ? -17.944 10.939 28.538 1.00 89.69 74 LYS A C 1
ATOM 592 O O . LYS A 1 74 ? -17.387 10.328 29.445 1.00 89.69 74 LYS A O 1
ATOM 597 N N . LEU A 1 75 ? -17.286 11.399 27.475 1.00 89.19 75 LEU A N 1
ATOM 598 C CA . LEU A 1 75 ? -15.862 11.134 27.307 1.00 89.19 75 LEU A CA 1
ATOM 599 C C . LEU A 1 75 ? -15.022 12.107 28.142 1.00 89.19 75 LEU A C 1
ATOM 601 O O . LEU A 1 75 ? -15.417 13.256 28.373 1.00 89.19 75 LEU A O 1
ATOM 605 N N . PRO A 1 76 ? -13.804 11.694 28.528 1.00 83.62 76 PRO A N 1
ATOM 606 C CA . PRO A 1 76 ? -12.818 12.600 29.092 1.00 83.62 76 PRO A CA 1
ATOM 607 C C . PRO A 1 76 ? -12.596 13.807 28.174 1.00 83.62 76 PRO A C 1
ATOM 609 O O . PRO A 1 76 ? -12.618 13.692 26.937 1.00 83.62 76 PRO A O 1
ATOM 612 N N . ARG A 1 77 ? -12.367 14.982 28.774 1.00 78.62 77 ARG A N 1
ATOM 613 C CA . ARG A 1 77 ? -12.038 16.199 28.019 1.00 78.62 77 ARG A CA 1
ATOM 614 C C . ARG A 1 77 ? -10.811 15.930 27.151 1.00 78.62 77 ARG A C 1
ATOM 616 O O . ARG A 1 77 ? -9.860 15.289 27.596 1.00 78.62 77 ARG A O 1
ATOM 623 N N . LEU A 1 78 ? -10.828 16.435 25.918 1.00 72.06 78 LEU A N 1
ATOM 624 C CA . LEU A 1 78 ? -9.656 16.401 25.048 1.00 72.06 78 LEU A CA 1
ATOM 625 C C . LEU A 1 78 ? -8.499 17.097 25.767 1.00 72.06 78 LEU A C 1
ATOM 627 O O . LEU A 1 78 ? -8.517 18.311 25.958 1.00 72.06 78 LEU A O 1
ATOM 631 N N . GLN A 1 79 ? -7.503 16.318 26.182 1.00 63.84 79 GLN A N 1
ATOM 632 C CA . GLN A 1 79 ? -6.259 16.876 26.681 1.00 63.84 79 GLN A CA 1
ATOM 633 C C . GLN A 1 79 ? -5.571 17.534 25.486 1.00 63.84 79 GLN A C 1
ATOM 635 O O . GLN A 1 79 ? -5.140 16.849 24.555 1.00 63.84 79 GLN A O 1
ATOM 640 N N . SER A 1 80 ? -5.507 18.867 25.474 1.00 51.09 80 SER A N 1
ATOM 641 C CA . SER A 1 80 ? -4.686 19.576 24.501 1.00 51.09 80 SER A CA 1
ATOM 642 C C . SER A 1 80 ? -3.248 19.133 24.732 1.00 51.09 80 SER A C 1
ATOM 644 O O . SER A 1 80 ? -2.638 19.497 25.739 1.00 51.09 80 SER A O 1
ATOM 646 N N . GLN A 1 81 ? -2.700 18.325 23.829 1.00 52.81 81 GLN A N 1
ATOM 647 C CA . GLN A 1 81 ? -1.265 18.113 23.825 1.00 52.81 81 GLN A CA 1
ATOM 648 C C . GLN A 1 81 ? -0.637 19.467 23.501 1.00 52.81 81 GLN A C 1
ATOM 650 O O . GLN A 1 81 ? -0.666 19.903 22.350 1.00 52.81 81 GLN A O 1
ATOM 655 N N . SER A 1 82 ? -0.100 20.149 24.517 1.00 48.09 82 SER A N 1
ATOM 656 C CA . SER A 1 82 ? 0.840 21.240 24.282 1.00 48.09 82 SER A CA 1
ATOM 657 C C . SER A 1 82 ? 1.896 20.712 23.311 1.00 48.09 82 SER A C 1
ATOM 659 O O . SER A 1 82 ? 2.373 19.585 23.506 1.00 48.09 82 SER A O 1
ATOM 661 N N . PRO A 1 83 ? 2.235 21.450 22.238 1.00 44.12 83 PRO A N 1
ATOM 662 C CA . PRO A 1 83 ? 3.247 20.999 21.296 1.00 44.12 83 PRO A CA 1
ATOM 663 C C . PRO A 1 83 ? 4.491 20.620 22.095 1.00 44.12 83 PRO A C 1
ATOM 665 O O . PRO A 1 83 ? 5.010 21.444 22.846 1.00 44.12 83 PRO A O 1
ATOM 668 N N . ARG A 1 84 ? 4.918 19.351 21.997 1.00 49.12 84 ARG A N 1
ATOM 669 C CA . ARG A 1 84 ? 6.053 18.835 22.775 1.00 49.12 84 ARG A CA 1
ATOM 670 C C . ARG A 1 84 ? 7.221 19.824 22.638 1.00 49.12 84 ARG A C 1
ATOM 672 O O . ARG A 1 84 ? 7.673 20.027 21.500 1.00 49.12 84 ARG A O 1
ATOM 679 N N . PRO A 1 85 ? 7.710 20.439 23.734 1.00 40.22 85 PRO A N 1
ATOM 680 C CA . PRO A 1 85 ? 8.829 21.368 23.676 1.00 40.22 85 PRO A CA 1
ATOM 681 C C . PRO A 1 85 ? 10.062 20.557 23.274 1.00 40.22 85 PRO A C 1
ATOM 683 O O . PRO A 1 85 ? 10.644 19.837 24.073 1.00 40.22 85 PRO A O 1
ATOM 686 N N . GLY A 1 86 ? 10.378 20.558 21.979 1.00 45.69 86 GLY A N 1
ATOM 687 C CA . GLY A 1 86 ? 11.375 19.646 21.414 1.00 45.69 86 GLY A CA 1
ATOM 688 C C . GLY A 1 86 ? 11.112 19.184 19.984 1.00 45.69 86 GLY A C 1
ATOM 689 O O . GLY A 1 86 ? 12.050 18.724 19.337 1.00 45.69 86 GLY A O 1
ATOM 690 N N . SER A 1 87 ? 9.915 19.388 19.415 1.00 43.69 87 SER A N 1
ATOM 691 C CA . SER A 1 87 ? 9.710 19.231 17.962 1.00 43.69 87 SER A CA 1
ATOM 692 C C . SER A 1 87 ? 10.322 20.400 17.172 1.00 43.69 87 SER A C 1
ATOM 694 O O . SER A 1 87 ? 9.721 20.947 16.247 1.00 43.69 87 SER A O 1
ATOM 696 N N . LYS A 1 88 ? 11.564 20.781 17.490 1.00 47.00 88 LYS A N 1
ATOM 697 C CA . LYS A 1 88 ? 12.424 21.380 16.477 1.00 47.00 88 LYS A CA 1
ATOM 698 C C . LYS A 1 88 ? 12.533 20.305 15.402 1.00 47.00 88 LYS A C 1
ATOM 700 O O . LYS A 1 88 ? 13.063 19.229 15.673 1.00 47.00 88 LYS A O 1
ATOM 705 N N . ARG A 1 89 ? 11.985 20.557 14.206 1.00 51.81 89 ARG A N 1
ATOM 706 C CA . ARG A 1 89 ? 12.354 19.827 12.985 1.00 51.81 89 ARG A CA 1
ATOM 707 C C . ARG A 1 89 ? 13.884 19.802 12.980 1.00 51.81 89 ARG A C 1
ATOM 709 O O . ARG A 1 89 ? 14.492 20.798 12.600 1.00 51.81 89 ARG A O 1
ATOM 716 N N . ARG A 1 90 ? 14.521 18.728 13.476 1.00 50.34 90 ARG A N 1
ATOM 717 C CA . ARG A 1 90 ? 15.964 18.532 13.286 1.00 50.34 90 ARG A CA 1
ATOM 718 C C . ARG A 1 90 ? 16.135 18.674 11.789 1.00 50.34 90 ARG A C 1
ATOM 720 O O . ARG A 1 90 ? 15.453 17.945 11.063 1.00 50.34 90 ARG A O 1
ATOM 727 N N . ALA A 1 91 ? 16.925 19.661 11.358 1.00 51.06 91 ALA A N 1
ATOM 728 C CA . ALA A 1 91 ? 17.233 19.869 9.953 1.00 51.06 91 ALA A CA 1
ATOM 729 C C . ALA A 1 91 ? 17.525 18.486 9.381 1.00 51.06 91 ALA A C 1
ATOM 731 O O . ALA A 1 91 ? 18.413 17.787 9.879 1.00 51.06 91 ALA A O 1
ATOM 732 N N . ALA A 1 92 ? 16.643 18.013 8.497 1.00 58.06 92 ALA A N 1
ATOM 733 C CA . ALA A 1 92 ? 16.706 16.640 8.047 1.00 58.06 92 ALA A CA 1
ATOM 734 C C . ALA A 1 92 ? 18.082 16.486 7.410 1.00 58.06 92 ALA A C 1
ATOM 736 O O . ALA A 1 92 ? 18.371 17.162 6.425 1.00 58.06 92 ALA A O 1
ATOM 737 N N . ARG A 1 93 ? 18.949 15.661 8.012 1.00 58.81 93 ARG A N 1
ATOM 738 C CA . ARG A 1 93 ? 20.232 15.304 7.408 1.00 58.81 93 ARG A CA 1
ATOM 739 C C . ARG A 1 93 ? 19.920 14.911 5.968 1.00 58.81 93 ARG A C 1
ATOM 741 O O . ARG A 1 93 ? 19.109 14.005 5.764 1.00 58.81 93 ARG A O 1
ATOM 748 N N . LYS A 1 94 ? 20.475 15.659 5.009 1.00 65.38 94 LYS A N 1
ATOM 749 C CA . LYS A 1 94 ? 20.216 15.482 3.580 1.00 65.38 94 LYS A CA 1
ATOM 750 C C . LYS A 1 94 ? 20.667 14.061 3.243 1.00 65.38 94 LYS A C 1
ATOM 752 O O . LYS A 1 94 ? 21.858 13.767 3.252 1.00 65.38 94 LYS A O 1
ATOM 757 N N . LEU A 1 95 ? 19.709 13.146 3.121 1.00 69.25 95 LEU A N 1
ATOM 758 C CA . LEU A 1 95 ? 19.995 11.780 2.705 1.00 69.25 95 LEU A CA 1
ATOM 759 C C . LEU A 1 95 ? 20.427 11.841 1.236 1.00 69.25 95 LEU A C 1
ATOM 761 O O . LEU A 1 95 ? 19.889 12.679 0.506 1.00 69.25 95 LEU A O 1
ATOM 765 N N . PRO A 1 96 ? 21.379 10.998 0.802 1.00 76.44 96 PRO A N 1
ATOM 766 C CA . PRO A 1 96 ? 21.729 10.923 -0.608 1.00 76.44 96 PRO A CA 1
ATOM 767 C C . PRO A 1 96 ? 20.461 10.614 -1.405 1.00 76.44 96 PRO A C 1
ATOM 769 O O . PRO A 1 96 ? 19.674 9.747 -1.022 1.00 76.44 96 PRO A O 1
ATOM 772 N N . GLU A 1 97 ? 20.215 11.402 -2.443 1.00 84.38 97 GLU A N 1
ATOM 773 C CA . GLU A 1 97 ? 19.013 11.288 -3.259 1.00 84.38 97 GLU A CA 1
ATOM 774 C C . GLU A 1 97 ? 19.162 10.121 -4.236 1.00 84.38 97 GLU A C 1
ATOM 776 O O . GLU A 1 97 ? 20.258 9.851 -4.729 1.00 84.38 97 GLU A O 1
ATOM 781 N N . ILE A 1 98 ? 18.060 9.428 -4.521 1.00 90.31 98 ILE A N 1
ATOM 782 C CA . ILE A 1 98 ? 18.049 8.404 -5.564 1.00 90.31 98 ILE A CA 1
ATOM 783 C C . ILE A 1 98 ? 18.136 9.112 -6.911 1.00 90.31 98 ILE A C 1
ATOM 785 O O . ILE A 1 98 ? 17.250 9.888 -7.277 1.00 90.31 98 ILE A O 1
ATOM 789 N N . GLN A 1 99 ? 19.211 8.841 -7.640 1.00 87.94 99 GLN A N 1
ATOM 790 C CA . GLN A 1 99 ? 19.390 9.341 -8.994 1.00 87.94 99 GLN A CA 1
ATOM 791 C C . GLN A 1 99 ? 18.836 8.323 -9.985 1.00 87.94 99 GLN A C 1
ATOM 793 O O . GLN A 1 99 ? 19.123 7.129 -9.885 1.00 87.94 99 GLN A O 1
ATOM 798 N N . ALA A 1 100 ? 18.018 8.808 -10.917 1.00 90.19 100 ALA A N 1
ATOM 799 C CA . ALA A 1 100 ? 17.586 8.015 -12.052 1.00 90.19 100 ALA A CA 1
ATOM 800 C C . ALA A 1 100 ? 18.796 7.796 -12.974 1.00 90.19 100 ALA A C 1
ATOM 802 O O . ALA A 1 100 ? 19.425 8.781 -13.362 1.00 90.19 100 ALA A O 1
ATOM 803 N N . PRO A 1 101 ? 19.153 6.548 -13.309 1.00 93.19 101 PRO A N 1
ATOM 804 C CA . PRO A 1 101 ? 20.203 6.301 -14.276 1.00 93.19 101 PRO A CA 1
ATOM 805 C C . PRO A 1 101 ? 19.686 6.582 -15.688 1.00 93.19 101 PRO A C 1
ATOM 807 O O . PRO A 1 101 ? 18.551 6.231 -16.023 1.00 93.19 101 PRO A O 1
ATOM 810 N N . SER A 1 102 ? 20.555 7.137 -16.529 1.00 95.00 102 SER A N 1
ATOM 811 C CA . SER A 1 102 ? 20.357 7.119 -17.975 1.00 95.00 102 SER A CA 1
ATOM 812 C C . SER A 1 102 ? 20.759 5.744 -18.492 1.00 95.00 102 SER A C 1
ATOM 814 O O . SER A 1 102 ? 21.937 5.384 -18.480 1.00 95.00 102 SER A O 1
ATOM 816 N N . LEU A 1 103 ? 19.765 4.932 -18.852 1.00 95.06 103 LEU A N 1
ATOM 817 C CA . LEU A 1 103 ? 19.971 3.528 -19.188 1.00 95.06 103 LEU A CA 1
ATOM 818 C C . LEU A 1 103 ? 19.022 3.101 -20.301 1.00 95.06 103 LEU A C 1
ATOM 820 O O . LEU A 1 103 ? 17.807 3.080 -20.120 1.00 95.06 103 LEU A O 1
ATOM 824 N N . SER A 1 104 ? 19.585 2.689 -21.432 1.00 96.81 104 SER A N 1
ATOM 825 C CA . SER A 1 104 ? 18.851 2.064 -22.530 1.00 96.81 104 SER A CA 1
ATOM 826 C C . SER A 1 104 ? 19.471 0.706 -22.824 1.00 96.81 104 SER A C 1
ATOM 828 O O . SER A 1 104 ? 20.617 0.636 -23.258 1.00 96.81 104 SER A O 1
ATOM 830 N N . ALA A 1 105 ? 18.731 -0.368 -22.567 1.00 96.00 105 ALA A N 1
ATOM 831 C CA . ALA A 1 105 ? 19.229 -1.737 -22.686 1.00 96.00 105 ALA A CA 1
ATOM 832 C C . ALA A 1 105 ? 18.078 -2.717 -22.941 1.00 96.00 105 ALA A C 1
ATOM 834 O O . ALA A 1 105 ? 16.904 -2.375 -22.760 1.00 96.00 105 ALA A O 1
ATOM 835 N N . ARG A 1 106 ? 18.393 -3.957 -23.331 1.00 96.50 106 ARG A N 1
ATOM 836 C CA . ARG A 1 106 ? 17.394 -5.034 -23.336 1.00 96.50 106 ARG A CA 1
ATOM 837 C C . ARG A 1 106 ? 17.264 -5.583 -21.922 1.00 96.50 106 ARG A C 1
ATOM 839 O O . ARG A 1 106 ? 18.234 -5.612 -21.175 1.00 96.50 106 ARG A O 1
ATOM 846 N N . LEU A 1 107 ? 16.082 -6.090 -21.574 1.00 95.62 107 LEU A N 1
ATOM 847 C CA . LEU A 1 107 ? 15.841 -6.680 -20.254 1.00 95.62 107 LEU A CA 1
ATOM 848 C C . LEU A 1 107 ? 16.840 -7.802 -19.909 1.00 95.62 107 LEU A C 1
ATOM 850 O O . LEU A 1 107 ? 17.244 -7.920 -18.760 1.00 95.62 107 LEU A O 1
ATOM 854 N N . ALA A 1 108 ? 17.257 -8.591 -20.904 1.00 94.69 108 ALA A N 1
ATOM 855 C CA . ALA A 1 108 ? 18.235 -9.664 -20.728 1.00 94.69 108 ALA A CA 1
ATOM 856 C C . ALA A 1 108 ? 19.634 -9.162 -20.326 1.00 94.69 108 ALA A C 1
ATOM 858 O O . ALA A 1 108 ? 20.363 -9.893 -19.668 1.00 94.69 108 ALA A O 1
ATOM 859 N N . ASP A 1 109 ? 19.986 -7.924 -20.685 1.00 92.88 109 ASP A N 1
ATOM 860 C CA . ASP A 1 109 ? 21.301 -7.333 -20.405 1.00 92.88 109 ASP A CA 1
ATOM 861 C C . ASP A 1 109 ? 21.353 -6.666 -19.013 1.00 92.88 109 ASP A C 1
ATOM 863 O O . ASP A 1 109 ? 22.414 -6.247 -18.564 1.00 92.88 109 ASP A O 1
ATOM 867 N N . VAL A 1 110 ? 20.204 -6.543 -18.336 1.00 89.69 110 VAL A N 1
ATOM 868 C CA . VAL A 1 110 ? 20.046 -5.899 -17.015 1.00 89.69 110 VAL A CA 1
ATOM 869 C C . VAL A 1 110 ? 19.385 -6.834 -15.998 1.00 89.69 110 VAL A C 1
ATOM 871 O O . VAL A 1 110 ? 18.761 -6.405 -15.027 1.00 89.69 110 VAL A O 1
ATOM 874 N N . ALA A 1 111 ? 19.439 -8.136 -16.269 1.00 83.56 111 ALA A N 1
ATOM 875 C CA . ALA A 1 111 ? 18.973 -9.157 -15.351 1.00 83.56 111 ALA A CA 1
ATOM 876 C C . ALA A 1 111 ? 20.104 -9.523 -14.364 1.00 83.56 111 ALA A C 1
ATOM 878 O O . ALA A 1 111 ? 21.252 -9.633 -14.789 1.00 83.56 111 ALA A O 1
ATOM 879 N N . PRO A 1 112 ? 19.797 -9.776 -13.078 1.00 92.88 112 PRO A N 1
ATOM 880 C CA . PRO A 1 112 ? 18.456 -9.868 -12.511 1.00 92.88 112 PRO A CA 1
ATOM 881 C C . PRO A 1 112 ? 17.875 -8.506 -12.098 1.00 92.88 112 PRO A C 1
ATOM 883 O O . PRO A 1 112 ? 18.452 -7.767 -11.301 1.00 92.88 112 PRO A O 1
ATOM 886 N N . VAL A 1 113 ? 16.650 -8.229 -12.555 1.00 97.06 113 VAL A N 1
ATOM 887 C CA . VAL A 1 113 ? 15.828 -7.151 -11.991 1.00 97.06 113 VAL A CA 1
ATOM 888 C C . VAL A 1 113 ? 15.147 -7.674 -10.732 1.00 97.06 113 VAL A C 1
ATOM 890 O O . VAL A 1 113 ? 14.535 -8.740 -10.771 1.00 97.06 113 VAL A O 1
ATOM 893 N N . SER A 1 114 ? 15.195 -6.926 -9.632 1.00 96.75 114 SER A N 1
ATOM 894 C CA . SER A 1 114 ? 14.570 -7.312 -8.365 1.00 96.75 114 SER A CA 1
ATOM 895 C C . SER A 1 114 ? 13.686 -6.213 -7.777 1.00 96.75 114 SER A C 1
ATOM 897 O O . SER A 1 114 ? 13.828 -5.025 -8.076 1.00 96.75 114 SER A O 1
ATOM 899 N N . LEU A 1 115 ? 12.745 -6.636 -6.933 1.00 97.88 115 LEU A N 1
ATOM 900 C CA . LEU A 1 115 ? 11.931 -5.764 -6.091 1.00 97.88 115 LEU A CA 1
ATOM 901 C C . LEU A 1 115 ? 12.479 -5.792 -4.662 1.00 97.88 115 LEU A C 1
ATOM 903 O O . LEU A 1 115 ? 12.528 -6.849 -4.038 1.00 97.88 115 LEU A O 1
ATOM 907 N N . GLU A 1 116 ? 12.871 -4.641 -4.127 1.00 96.75 116 GLU A N 1
ATOM 908 C CA . GLU A 1 116 ? 13.378 -4.524 -2.755 1.00 96.75 116 GLU A CA 1
ATOM 909 C C . GLU A 1 116 ? 12.315 -3.853 -1.869 1.00 96.75 116 GLU A C 1
ATOM 911 O O . GLU A 1 116 ? 12.035 -2.667 -2.082 1.00 96.75 116 GLU A O 1
ATOM 916 N N . PRO A 1 117 ? 11.700 -4.566 -0.899 1.00 97.50 117 PRO A N 1
ATOM 917 C CA . PRO A 1 117 ? 10.768 -3.964 0.050 1.00 97.50 117 PRO A CA 1
ATOM 918 C C . PRO A 1 117 ? 11.436 -2.857 0.872 1.00 97.50 117 PRO A C 1
ATOM 920 O O . PRO A 1 117 ? 12.486 -3.046 1.480 1.00 97.50 117 PRO A O 1
ATOM 923 N N . VAL A 1 118 ? 10.796 -1.693 0.944 1.00 96.38 118 VAL A N 1
ATOM 924 C CA . VAL A 1 118 ? 11.336 -0.512 1.621 1.00 96.38 118 VAL A CA 1
ATOM 925 C C . VAL A 1 118 ? 10.642 -0.316 2.965 1.00 96.38 118 VAL A C 1
ATOM 927 O O . VAL A 1 118 ? 9.555 0.264 3.043 1.00 96.38 118 VAL A O 1
ATOM 930 N N . THR A 1 119 ? 11.296 -0.774 4.032 1.00 91.69 119 THR A N 1
ATOM 931 C CA . THR A 1 119 ? 10.792 -0.690 5.417 1.00 91.69 119 THR A CA 1
ATOM 932 C C . THR A 1 119 ? 11.583 0.296 6.281 1.00 91.69 119 THR A C 1
ATOM 934 O O . THR A 1 119 ? 11.014 0.949 7.155 1.00 91.69 119 THR A O 1
ATOM 937 N N . ALA A 1 120 ? 12.881 0.476 6.012 1.00 92.31 120 ALA A N 1
ATOM 938 C CA . ALA A 1 120 ? 13.738 1.370 6.784 1.00 92.31 120 ALA A CA 1
ATOM 939 C C . ALA A 1 120 ? 13.367 2.850 6.581 1.00 92.31 120 ALA A C 1
ATOM 941 O O . ALA A 1 120 ? 13.294 3.345 5.455 1.00 92.31 120 ALA A O 1
ATOM 942 N N . THR A 1 121 ? 13.221 3.603 7.677 1.00 89.25 121 THR A N 1
ATOM 943 C CA . THR A 1 121 ? 12.780 5.013 7.667 1.00 89.25 121 THR A CA 1
ATOM 944 C C . THR A 1 121 ? 13.597 5.915 6.735 1.00 89.25 121 THR A C 1
ATOM 946 O O . THR A 1 121 ? 13.036 6.806 6.097 1.00 89.25 121 THR A O 1
ATOM 949 N N . ALA A 1 122 ? 14.915 5.710 6.644 1.00 89.38 122 ALA A N 1
ATOM 950 C CA . ALA A 1 122 ? 15.776 6.485 5.748 1.00 89.38 122 ALA A CA 1
ATOM 951 C C . ALA A 1 122 ? 15.466 6.200 4.268 1.00 89.38 122 ALA A C 1
ATOM 953 O O . ALA A 1 122 ? 15.259 7.139 3.497 1.00 89.38 122 ALA A O 1
ATOM 954 N N . LEU A 1 123 ? 15.338 4.921 3.901 1.00 92.88 123 LEU A N 1
ATOM 955 C CA . LEU A 1 123 ? 14.989 4.499 2.545 1.00 92.88 123 LEU A CA 1
ATOM 956 C C . LEU A 1 1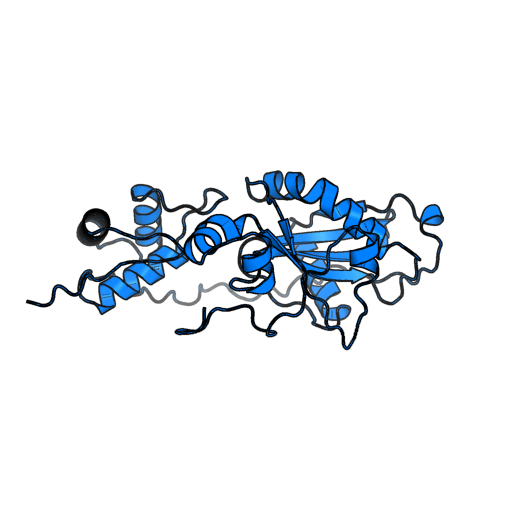23 ? 13.566 4.931 2.167 1.00 92.88 123 LEU A C 1
ATOM 958 O O . LEU A 1 123 ? 13.340 5.370 1.048 1.00 92.88 123 LEU A O 1
ATOM 962 N N . VAL A 1 124 ? 12.611 4.913 3.106 1.00 92.88 124 VAL A N 1
ATOM 963 C CA . VAL A 1 124 ? 11.250 5.434 2.871 1.00 92.88 124 VAL A CA 1
ATOM 964 C C . VAL A 1 124 ? 11.279 6.914 2.484 1.00 92.88 124 VAL A C 1
ATOM 966 O O . VAL A 1 124 ? 10.532 7.333 1.602 1.00 92.88 124 VAL A O 1
ATOM 969 N N . ARG A 1 125 ? 12.137 7.726 3.120 1.00 91.44 125 ARG A N 1
ATOM 970 C CA . ARG A 1 125 ? 12.281 9.149 2.765 1.00 91.44 125 ARG A CA 1
ATOM 971 C C . ARG A 1 125 ? 12.865 9.322 1.368 1.00 91.44 125 ARG A C 1
ATOM 973 O O . ARG A 1 125 ? 12.347 10.134 0.611 1.00 91.44 125 ARG A O 1
ATOM 980 N N . GLN A 1 126 ? 13.896 8.549 1.033 1.00 94.19 126 GLN A N 1
ATOM 981 C CA . GLN A 1 126 ? 14.493 8.539 -0.304 1.00 94.19 126 GLN A CA 1
ATOM 982 C C . GLN A 1 126 ? 13.487 8.101 -1.373 1.00 94.19 126 GLN A C 1
ATOM 984 O O . GLN A 1 126 ? 13.350 8.765 -2.395 1.00 94.19 126 GLN A O 1
ATOM 989 N N . TRP A 1 127 ? 12.723 7.043 -1.103 1.00 95.81 127 TRP A N 1
ATOM 990 C CA . TRP A 1 127 ? 11.663 6.552 -1.979 1.00 95.81 127 TRP A CA 1
ATOM 991 C C . TRP A 1 127 ? 10.587 7.620 -2.199 1.00 95.81 127 TRP A C 1
ATOM 993 O O . TRP A 1 127 ? 10.201 7.889 -3.333 1.00 95.81 127 TRP A O 1
ATOM 1003 N N . ASN A 1 128 ? 10.127 8.275 -1.123 1.00 93.75 128 ASN A N 1
ATOM 1004 C CA . ASN A 1 128 ? 9.108 9.322 -1.227 1.00 93.75 128 ASN A CA 1
ATOM 1005 C C . ASN A 1 128 ? 9.626 10.502 -2.062 1.00 93.75 128 ASN A C 1
ATOM 1007 O O . ASN A 1 128 ? 8.880 11.014 -2.887 1.00 93.75 128 ASN A O 1
ATOM 1011 N N . ALA A 1 129 ? 10.889 10.904 -1.877 1.00 93.69 129 ALA A N 1
ATOM 1012 C CA . ALA A 1 129 ? 11.514 11.963 -2.667 1.00 93.69 129 ALA A CA 1
ATOM 1013 C C . ALA A 1 129 ? 11.635 11.583 -4.153 1.00 93.69 129 ALA A C 1
ATOM 1015 O O . ALA A 1 129 ? 11.315 12.394 -5.016 1.00 93.69 129 ALA A O 1
ATOM 1016 N N . ALA A 1 130 ? 12.019 10.339 -4.459 1.00 95.44 130 ALA A N 1
ATOM 1017 C CA . ALA A 1 130 ? 12.096 9.850 -5.834 1.00 95.44 130 ALA A CA 1
ATOM 1018 C C . ALA A 1 130 ? 10.720 9.860 -6.522 1.00 95.44 130 ALA A C 1
ATOM 1020 O O . ALA A 1 130 ? 10.585 10.341 -7.645 1.00 95.44 130 ALA A O 1
ATOM 1021 N N . VAL A 1 131 ? 9.675 9.378 -5.844 1.00 95.81 131 VAL A N 1
ATOM 1022 C CA . VAL A 1 131 ? 8.313 9.400 -6.396 1.00 95.81 131 VAL A CA 1
ATOM 1023 C C . VAL A 1 131 ? 7.774 10.819 -6.524 1.00 95.81 131 VAL A C 1
ATOM 1025 O O . VAL A 1 131 ? 7.141 11.118 -7.530 1.00 95.81 131 VAL A O 1
ATOM 1028 N N . GLU A 1 132 ? 8.045 11.700 -5.561 1.00 94.44 132 GLU A N 1
ATOM 1029 C CA . GLU A 1 132 ? 7.677 13.118 -5.657 1.00 94.44 132 GLU A CA 1
ATOM 1030 C C . GLU A 1 132 ? 8.295 13.780 -6.890 1.00 94.44 132 GLU A C 1
ATOM 1032 O O . GLU A 1 132 ? 7.621 14.511 -7.606 1.00 94.44 132 GLU A O 1
ATOM 1037 N N . ARG A 1 133 ? 9.568 13.480 -7.157 1.00 94.81 133 ARG A N 1
ATOM 1038 C CA . ARG A 1 133 ? 10.331 14.086 -8.245 1.00 94.81 133 ARG A CA 1
ATOM 1039 C C . ARG A 1 133 ? 9.949 13.561 -9.628 1.00 94.81 133 ARG A C 1
ATOM 1041 O O . ARG A 1 133 ? 9.881 14.344 -10.568 1.00 94.81 133 ARG A O 1
ATOM 1048 N N . TYR A 1 134 ? 9.772 12.249 -9.771 1.00 95.62 134 TYR A N 1
ATOM 1049 C CA . TYR A 1 134 ? 9.710 11.606 -11.090 1.00 95.62 134 TYR A CA 1
ATOM 1050 C C . TYR A 1 134 ? 8.322 11.083 -11.476 1.00 95.62 134 TYR A C 1
ATOM 1052 O O . TYR A 1 134 ? 8.075 10.846 -12.656 1.00 95.62 134 TYR A O 1
ATOM 1060 N N . HIS A 1 135 ? 7.410 10.863 -10.524 1.00 94.88 135 HIS A N 1
ATOM 1061 C CA . HIS A 1 135 ? 6.067 10.384 -10.848 1.00 94.88 135 HIS A CA 1
ATOM 1062 C C . HIS A 1 135 ? 5.143 11.566 -11.155 1.00 94.88 135 HIS A C 1
ATOM 1064 O O . HIS A 1 135 ? 5.017 12.484 -10.355 1.00 94.88 135 HIS A O 1
ATOM 1070 N N . GLN A 1 136 ? 4.399 11.503 -12.258 1.00 91.31 136 GLN A N 1
ATOM 1071 C CA . GLN A 1 136 ? 3.517 12.590 -12.713 1.00 91.31 136 GLN A CA 1
ATOM 1072 C C . GLN A 1 136 ? 2.455 13.061 -11.697 1.00 91.31 136 GLN A C 1
ATOM 1074 O O . GLN A 1 136 ? 2.051 14.217 -11.700 1.00 91.31 136 GLN A O 1
ATOM 1079 N N . LEU A 1 137 ? 1.991 12.172 -10.811 1.00 89.19 137 LEU A N 1
ATOM 1080 C CA . LEU A 1 137 ? 1.047 12.509 -9.726 1.00 89.19 137 LEU A CA 1
ATOM 1081 C C . LEU A 1 137 ? 1.730 12.901 -8.403 1.00 89.19 137 LEU A C 1
ATOM 1083 O O . LEU A 1 137 ? 1.038 13.052 -7.389 1.00 89.19 137 LEU A O 1
ATOM 1087 N N . GLY A 1 138 ? 3.063 12.955 -8.389 1.00 90.81 138 GLY A N 1
ATOM 1088 C CA . GLY A 1 138 ? 3.884 13.088 -7.193 1.00 90.81 138 GLY A CA 1
ATOM 1089 C C . GLY A 1 138 ? 3.619 11.999 -6.149 1.00 90.81 138 GLY A C 1
ATOM 1090 O O . GLY A 1 138 ? 2.902 11.003 -6.371 1.00 90.81 138 GLY A O 1
ATOM 1091 N N . TYR A 1 139 ? 4.169 12.209 -4.960 1.00 85.75 139 TYR A N 1
ATOM 1092 C CA . TYR A 1 139 ? 3.895 11.403 -3.788 1.00 85.75 139 TYR A CA 1
ATOM 1093 C C . TYR A 1 139 ? 2.734 12.006 -2.990 1.00 85.75 139 TYR A C 1
ATOM 1095 O O . TYR A 1 139 ? 2.757 13.138 -2.516 1.00 85.75 139 TYR A O 1
ATOM 1103 N N . ARG A 1 140 ? 1.697 11.195 -2.774 1.00 76.25 140 ARG A N 1
ATOM 1104 C CA . ARG A 1 140 ? 0.642 11.485 -1.798 1.00 76.25 140 ARG A CA 1
ATOM 1105 C C . ARG A 1 140 ? 0.637 10.375 -0.765 1.00 76.25 140 ARG A C 1
ATOM 1107 O O . ARG A 1 140 ? 0.816 9.209 -1.115 1.00 76.25 140 ARG A O 1
ATOM 1114 N N . SER A 1 141 ? 0.445 10.735 0.503 1.00 69.81 141 SER A N 1
ATOM 1115 C CA . SER A 1 141 ? 0.402 9.750 1.583 1.00 69.81 141 SER A CA 1
ATOM 1116 C C . SER A 1 141 ? -0.676 8.704 1.296 1.00 69.81 141 SER A C 1
ATOM 1118 O O . SER A 1 141 ? -1.846 9.047 1.128 1.00 69.81 141 SER A O 1
ATOM 1120 N N . ALA A 1 142 ? -0.275 7.435 1.225 1.00 65.12 142 ALA A N 1
ATOM 1121 C CA . ALA A 1 142 ? -1.207 6.325 1.105 1.00 65.12 142 ALA A CA 1
ATOM 1122 C C . ALA A 1 142 ? -1.868 6.039 2.457 1.00 65.12 142 ALA A C 1
ATOM 1124 O O . ALA A 1 142 ? -1.191 5.979 3.493 1.00 65.12 142 ALA A O 1
ATOM 1125 N N . PHE A 1 143 ? -3.186 5.857 2.422 1.00 62.78 143 PHE A N 1
ATOM 1126 C CA . PHE A 1 143 ? -4.003 5.542 3.587 1.00 62.78 143 PHE A CA 1
ATOM 1127 C C . PHE A 1 143 ? -3.996 4.036 3.870 1.00 62.78 143 PHE A C 1
ATOM 1129 O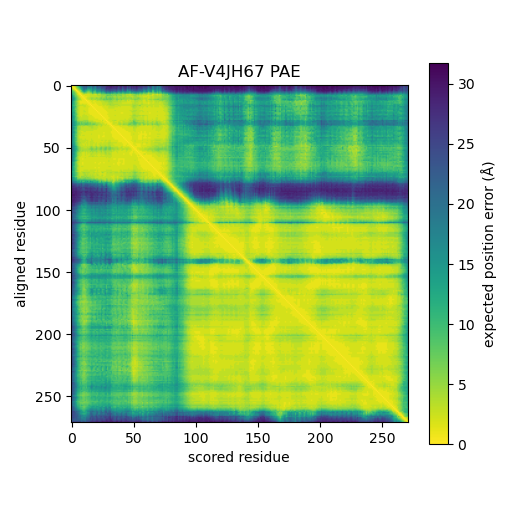 O . PHE A 1 143 ? -3.979 3.224 2.949 1.00 62.78 143 PHE A O 1
ATOM 1136 N N . GLY A 1 144 ? -4.040 3.676 5.154 1.00 75.62 144 GLY A N 1
ATOM 1137 C CA . GLY A 1 144 ? -4.066 2.282 5.595 1.00 75.62 144 GLY A CA 1
ATOM 1138 C C . GLY A 1 144 ? -2.731 1.557 5.412 1.00 75.62 144 GLY A C 1
ATOM 1139 O O . GLY A 1 144 ? -1.657 2.163 5.501 1.00 75.62 144 GLY A O 1
ATOM 1140 N N . TYR A 1 145 ? -2.818 0.247 5.184 1.00 87.62 145 TYR A N 1
ATOM 1141 C CA . TYR A 1 145 ? -1.664 -0.603 4.912 1.00 87.62 145 TYR A CA 1
ATOM 1142 C C . TYR A 1 145 ? -0.998 -0.209 3.606 1.00 87.62 145 TYR A C 1
ATOM 1144 O O . TYR A 1 145 ? -1.665 0.127 2.628 1.00 87.62 145 TYR A O 1
ATOM 1152 N N . ARG A 1 146 ? 0.330 -0.253 3.595 1.00 92.00 146 ARG A N 1
ATOM 1153 C CA . ARG A 1 146 ? 1.123 0.080 2.418 1.00 92.00 146 ARG A CA 1
ATOM 1154 C C . ARG A 1 146 ? 2.457 -0.630 2.447 1.00 92.00 146 ARG A C 1
ATOM 1156 O O . ARG A 1 146 ? 3.008 -0.843 3.523 1.00 92.00 146 ARG A O 1
ATOM 1163 N N . LEU A 1 147 ? 3.002 -0.898 1.273 1.00 95.00 147 LEU A N 1
ATOM 1164 C CA . LEU A 1 147 ? 4.369 -1.368 1.119 1.00 95.00 147 LEU A CA 1
ATOM 1165 C C . LEU A 1 147 ? 4.977 -0.732 -0.126 1.00 95.00 147 LEU A C 1
ATOM 1167 O O . LEU A 1 147 ? 4.333 -0.601 -1.168 1.00 95.00 147 LEU A O 1
ATOM 1171 N N . ARG A 1 148 ? 6.208 -0.262 0.036 1.00 97.12 148 ARG A N 1
ATOM 1172 C CA . ARG A 1 148 ? 7.002 0.381 -1.005 1.00 97.12 148 ARG A CA 1
ATOM 1173 C C . ARG A 1 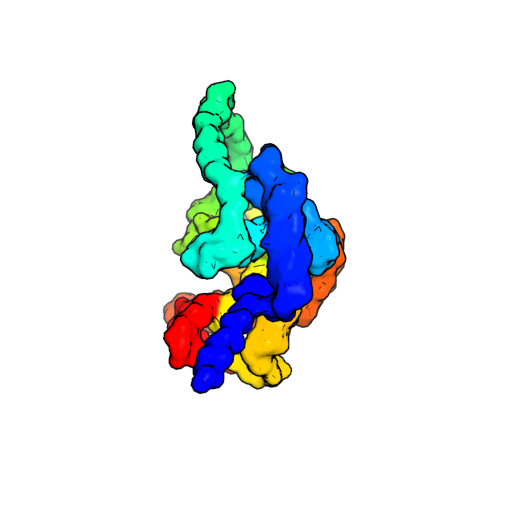148 ? 8.027 -0.608 -1.509 1.00 97.12 148 ARG A C 1
ATOM 1175 O O . ARG A 1 148 ? 8.557 -1.379 -0.717 1.00 97.12 148 ARG A O 1
ATOM 1182 N N . TYR A 1 149 ? 8.351 -0.500 -2.785 1.00 98.38 149 TYR A N 1
ATOM 1183 C CA . TYR A 1 149 ? 9.449 -1.233 -3.383 1.00 98.38 149 TYR A CA 1
ATOM 1184 C C . TYR A 1 149 ? 10.313 -0.296 -4.208 1.00 98.38 149 TYR A C 1
ATOM 1186 O O . TYR A 1 149 ? 9.786 0.579 -4.908 1.00 98.38 149 TYR A O 1
ATOM 1194 N N . PHE A 1 150 ? 11.620 -0.516 -4.159 1.00 98.19 150 PHE A N 1
ATOM 1195 C CA . PHE A 1 150 ? 12.507 -0.103 -5.237 1.00 98.19 150 PHE A CA 1
ATOM 1196 C C . PHE A 1 150 ? 12.589 -1.209 -6.286 1.00 98.19 150 PHE A C 1
ATOM 1198 O O . PHE A 1 150 ? 12.586 -2.391 -5.950 1.00 98.19 150 PHE A O 1
ATOM 1205 N N . ILE A 1 151 ? 12.664 -0.813 -7.553 1.00 98.38 151 ILE A N 1
ATOM 1206 C CA . ILE A 1 151 ? 13.000 -1.701 -8.667 1.00 98.38 151 ILE A CA 1
ATOM 1207 C C . ILE A 1 151 ? 14.500 -1.557 -8.889 1.00 98.38 151 ILE A C 1
ATOM 1209 O O . ILE A 1 151 ? 14.970 -0.431 -9.073 1.00 98.38 151 ILE A O 1
ATOM 1213 N N . ARG A 1 152 ? 15.248 -2.658 -8.857 1.00 96.75 152 ARG A N 1
ATOM 1214 C CA . ARG A 1 152 ? 16.713 -2.632 -8.874 1.00 96.75 152 ARG A CA 1
ATOM 1215 C C . ARG A 1 152 ? 17.319 -3.553 -9.911 1.00 96.75 152 ARG A C 1
ATOM 1217 O O . ARG A 1 152 ? 16.767 -4.612 -10.178 1.00 96.75 152 ARG A O 1
ATOM 1224 N N . CYS A 1 153 ? 18.481 -3.155 -10.410 1.00 95.12 153 CYS A N 1
ATOM 1225 C CA . CYS A 1 153 ? 19.451 -3.998 -11.102 1.00 95.12 153 CYS A CA 1
ATOM 1226 C C . CYS A 1 153 ? 20.809 -3.656 -10.489 1.00 95.12 153 CYS A C 1
ATOM 1228 O O . CYS A 1 153 ? 21.244 -2.509 -10.586 1.00 95.12 153 CYS A O 1
ATOM 1230 N N . ASP A 1 154 ? 21.432 -4.603 -9.791 1.00 90.12 154 ASP A N 1
ATOM 1231 C CA . ASP A 1 154 ? 22.660 -4.373 -9.021 1.00 90.12 154 ASP A CA 1
ATOM 1232 C C . ASP A 1 154 ? 22.569 -3.131 -8.097 1.00 90.12 154 ASP A C 1
ATOM 1234 O O . ASP A 1 154 ? 21.703 -3.013 -7.214 1.00 90.12 154 ASP A O 1
ATOM 1238 N N . SER A 1 155 ? 23.465 -2.163 -8.297 1.00 90.69 155 SER A N 1
ATOM 1239 C CA . SER A 1 155 ? 23.518 -0.897 -7.565 1.00 90.69 155 SER A CA 1
ATOM 1240 C C . SER A 1 155 ? 22.533 0.157 -8.087 1.00 90.69 155 SER A C 1
ATOM 1242 O O . SER A 1 155 ? 22.323 1.169 -7.414 1.00 90.69 155 SER A O 1
ATOM 1244 N N . LEU A 1 156 ? 21.908 -0.071 -9.246 1.00 94.25 156 LEU A N 1
ATOM 1245 C CA . LEU A 1 156 ? 21.041 0.892 -9.916 1.00 94.25 156 LEU A CA 1
ATOM 1246 C C . LEU A 1 156 ? 19.596 0.800 -9.429 1.00 94.25 156 LEU A C 1
ATOM 1248 O O . LEU A 1 156 ? 19.002 -0.277 -9.339 1.00 94.25 156 LEU A O 1
ATOM 1252 N N . TYR A 1 157 ? 19.000 1.968 -9.201 1.00 96.25 157 TYR A N 1
ATOM 1253 C CA . TYR A 1 157 ? 17.566 2.114 -8.989 1.00 96.25 157 TYR A CA 1
ATOM 1254 C C . TYR A 1 157 ? 16.898 2.392 -10.331 1.00 96.25 157 TYR A C 1
ATOM 1256 O O . TYR A 1 157 ? 17.149 3.416 -10.954 1.00 96.25 157 TYR A O 1
ATOM 1264 N N . LEU A 1 158 ? 16.028 1.491 -10.770 1.00 98.00 158 LEU A N 1
ATOM 1265 C CA . LEU A 1 158 ? 15.319 1.599 -12.045 1.00 98.00 158 LEU A CA 1
ATOM 1266 C C . LEU A 1 158 ? 13.929 2.231 -11.896 1.00 98.00 158 LEU A C 1
ATOM 1268 O O . LEU A 1 158 ? 13.341 2.696 -12.873 1.00 98.00 158 LEU A O 1
ATOM 1272 N N . GLY A 1 159 ? 13.382 2.240 -10.680 1.00 98.00 159 GLY A N 1
ATOM 1273 C CA . GLY A 1 159 ? 12.042 2.752 -10.431 1.00 98.00 159 GLY A CA 1
ATOM 1274 C C . GLY A 1 159 ? 11.494 2.433 -9.044 1.00 98.00 159 GLY A C 1
ATOM 1275 O O . GLY A 1 159 ? 12.217 2.011 -8.141 1.00 98.00 159 GLY A O 1
ATOM 1276 N N . CYS A 1 160 ? 10.195 2.663 -8.870 1.00 98.25 160 CYS A N 1
ATOM 1277 C CA . CYS A 1 160 ? 9.481 2.572 -7.602 1.00 98.25 160 CYS A CA 1
ATOM 1278 C C . CYS A 1 160 ? 8.088 1.951 -7.781 1.00 98.25 160 CYS A C 1
ATOM 1280 O O . CYS A 1 160 ? 7.383 2.238 -8.749 1.00 98.25 160 CYS A O 1
ATOM 1282 N N . VAL A 1 161 ? 7.646 1.178 -6.787 1.00 98.25 161 VAL A N 1
ATOM 1283 C CA . VAL A 1 161 ? 6.270 0.668 -6.690 1.00 98.25 161 VAL A CA 1
ATOM 1284 C C . VAL A 1 161 ? 5.686 0.984 -5.316 1.00 98.25 161 VAL A C 1
ATOM 1286 O O . VAL A 1 161 ? 6.377 0.863 -4.305 1.00 98.25 161 VAL A O 1
ATOM 1289 N N . LEU A 1 162 ? 4.412 1.378 -5.266 1.00 96.75 162 LEU A N 1
ATOM 1290 C CA . LEU A 1 162 ? 3.629 1.512 -4.040 1.00 96.75 162 LEU A CA 1
ATOM 1291 C C . LEU A 1 162 ? 2.376 0.664 -4.131 1.00 96.75 162 LEU A C 1
ATOM 1293 O O . LEU A 1 162 ? 1.500 0.923 -4.956 1.00 96.75 162 LEU A O 1
ATOM 1297 N N . LEU A 1 163 ? 2.272 -0.277 -3.208 1.00 96.12 163 LEU A N 1
ATOM 1298 C CA . LEU A 1 163 ? 1.029 -0.951 -2.896 1.00 96.12 163 LEU A CA 1
ATOM 1299 C C . LEU A 1 163 ? 0.390 -0.292 -1.678 1.00 96.12 163 LEU A C 1
ATOM 1301 O O . LEU A 1 163 ? 1.085 0.050 -0.717 1.00 96.12 163 LEU A O 1
ATOM 1305 N N . SER A 1 164 ? -0.925 -0.118 -1.709 1.00 91.88 164 SER A N 1
ATOM 1306 C CA . SER A 1 164 ? -1.705 0.346 -0.565 1.00 91.88 164 SER A CA 1
ATOM 1307 C C . SER A 1 164 ? -3.058 -0.351 -0.475 1.00 91.88 164 SER A C 1
ATOM 1309 O O . SER A 1 164 ? -3.371 -1.186 -1.318 1.00 91.88 164 SER A O 1
ATOM 1311 N N . GLY A 1 165 ? -3.851 -0.055 0.555 1.00 88.31 165 GLY A N 1
ATOM 1312 C CA . GLY A 1 165 ? -5.218 -0.568 0.646 1.00 88.31 165 GLY A CA 1
ATOM 1313 C C . GLY A 1 165 ? -6.072 -0.162 -0.561 1.00 88.31 165 GLY A C 1
ATOM 1314 O O . GLY A 1 165 ? -5.895 0.917 -1.131 1.00 88.31 165 GLY A O 1
ATOM 1315 N N . ALA A 1 166 ? -7.005 -1.031 -0.946 1.00 90.19 166 ALA A N 1
ATOM 1316 C CA . ALA A 1 166 ? -7.900 -0.791 -2.070 1.00 90.19 166 ALA A CA 1
ATOM 1317 C C . ALA A 1 166 ? -8.761 0.471 -1.934 1.00 90.19 166 ALA A C 1
ATOM 1319 O O . ALA A 1 166 ? -9.095 0.931 -0.834 1.00 90.19 166 ALA A O 1
ATOM 1320 N N . ALA A 1 167 ? -9.194 0.999 -3.081 1.00 87.25 167 ALA A N 1
ATOM 1321 C CA . ALA A 1 167 ? -10.205 2.044 -3.096 1.00 87.25 167 ALA A CA 1
ATOM 1322 C C . ALA A 1 167 ? -11.519 1.514 -2.495 1.00 87.25 167 ALA A C 1
ATOM 1324 O O . ALA A 1 167 ? -11.963 0.399 -2.783 1.00 87.25 167 ALA A O 1
ATOM 1325 N N . LYS A 1 168 ? -12.159 2.323 -1.641 1.00 84.94 168 LYS A N 1
ATOM 1326 C CA . LYS A 1 168 ? -13.241 1.859 -0.761 1.00 84.94 168 LYS A CA 1
ATOM 1327 C C . LYS A 1 168 ? -14.470 1.372 -1.517 1.00 84.94 168 LYS A C 1
ATOM 1329 O O . LYS A 1 168 ? -15.083 0.393 -1.104 1.00 84.94 168 LYS A O 1
ATOM 1334 N N . ALA A 1 169 ? -14.844 2.069 -2.583 1.00 87.06 169 ALA A N 1
ATOM 1335 C CA . ALA A 1 169 ? -16.048 1.771 -3.341 1.00 87.06 169 ALA A CA 1
ATOM 1336 C C . ALA A 1 169 ? -15.763 1.822 -4.840 1.00 87.06 169 ALA A C 1
ATOM 1338 O O . ALA A 1 169 ? -15.614 2.906 -5.395 1.00 87.06 169 ALA A O 1
ATOM 1339 N N . ILE A 1 170 ? -15.685 0.648 -5.469 1.00 93.62 170 ILE A N 1
ATOM 1340 C CA . ILE A 1 170 ? -15.441 0.490 -6.904 1.00 93.62 170 ILE A CA 1
ATOM 1341 C C . ILE A 1 170 ? -16.489 -0.478 -7.442 1.00 93.62 170 ILE A C 1
ATOM 1343 O O . ILE A 1 170 ? -16.342 -1.691 -7.333 1.00 93.62 170 ILE A O 1
ATOM 1347 N N . ALA A 1 171 ? -17.549 0.069 -8.036 1.00 92.38 171 ALA A N 1
ATOM 1348 C CA . ALA A 1 171 ? -18.723 -0.713 -8.419 1.00 92.38 171 ALA A CA 1
ATOM 1349 C C . ALA A 1 171 ? -18.410 -1.819 -9.442 1.00 92.38 171 ALA A C 1
ATOM 1351 O O . ALA A 1 171 ? -18.997 -2.891 -9.388 1.00 92.38 171 ALA A O 1
ATOM 1352 N N . VAL A 1 172 ? -17.472 -1.575 -10.362 1.00 94.62 172 VAL A N 1
ATOM 1353 C CA . VAL A 1 172 ? -17.051 -2.571 -11.359 1.00 94.62 172 VAL A CA 1
ATOM 1354 C C . VAL A 1 172 ? -16.364 -3.768 -10.698 1.00 94.62 172 VAL A C 1
ATOM 1356 O O . VAL A 1 172 ? -16.728 -4.902 -10.986 1.00 94.62 172 VAL A O 1
ATOM 1359 N N . ARG A 1 173 ? -15.432 -3.522 -9.766 1.00 95.62 173 ARG A N 1
ATOM 1360 C CA . ARG A 1 173 ? -14.788 -4.576 -8.972 1.00 95.62 173 ARG A CA 1
ATOM 1361 C C . ARG A 1 173 ? -15.826 -5.325 -8.151 1.00 95.62 173 ARG A C 1
ATOM 1363 O O . ARG A 1 173 ? -15.869 -6.544 -8.198 1.00 95.62 173 ARG A O 1
ATOM 1370 N N . ASP A 1 174 ? -16.650 -4.593 -7.406 1.00 95.19 174 ASP A N 1
ATOM 1371 C CA . ASP A 1 174 ? -17.626 -5.189 -6.497 1.00 95.19 174 ASP A CA 1
ATOM 1372 C C . ASP A 1 174 ? -18.591 -6.110 -7.277 1.00 95.19 174 ASP A C 1
ATOM 1374 O O . ASP A 1 174 ? -18.805 -7.246 -6.867 1.00 95.19 174 ASP A O 1
ATOM 1378 N N . ARG A 1 175 ? -19.066 -5.697 -8.465 1.00 95.44 175 ARG A N 1
ATOM 1379 C CA . ARG A 1 175 ? -19.880 -6.547 -9.356 1.00 95.44 175 ARG A CA 1
ATOM 1380 C C . ARG A 1 175 ? -19.134 -7.759 -9.908 1.00 95.44 175 ARG A C 1
ATOM 1382 O O . ARG A 1 175 ? -19.730 -8.824 -9.983 1.00 95.44 175 ARG A O 1
ATOM 1389 N N . TRP A 1 176 ? -17.872 -7.601 -10.303 1.00 97.06 176 TRP A N 1
ATOM 1390 C CA . TRP A 1 176 ? -17.065 -8.702 -10.839 1.00 97.06 176 TRP A CA 1
ATOM 1391 C C . TRP A 1 176 ? -16.786 -9.780 -9.782 1.00 97.06 176 TRP A C 1
ATOM 1393 O O . TRP A 1 176 ? -16.880 -10.963 -10.085 1.00 97.06 176 TRP A O 1
ATOM 1403 N N . ILE A 1 177 ? -16.525 -9.385 -8.529 1.00 96.50 177 ILE A N 1
ATOM 1404 C CA . ILE A 1 177 ? -16.361 -10.332 -7.410 1.00 96.50 177 ILE A CA 1
ATOM 1405 C C . ILE A 1 177 ? -17.717 -10.910 -6.958 1.00 96.50 177 ILE A C 1
ATOM 1407 O O . ILE A 1 177 ? -17.769 -11.994 -6.387 1.00 96.50 177 ILE A O 1
ATOM 1411 N N . GLY A 1 178 ? -18.819 -10.192 -7.197 1.00 96.31 178 GLY A N 1
ATOM 1412 C CA . GLY A 1 178 ? -20.149 -10.532 -6.682 1.00 96.31 178 GLY A CA 1
ATOM 1413 C C . GLY A 1 178 ? -20.429 -9.972 -5.284 1.00 96.31 178 GLY A C 1
ATOM 1414 O O . GLY A 1 178 ? -21.373 -10.401 -4.630 1.00 96.31 178 GLY A O 1
ATOM 1415 N N . TRP A 1 179 ? -19.636 -9.001 -4.823 1.00 95.38 179 TRP A N 1
ATOM 1416 C CA . TRP A 1 179 ? -19.782 -8.402 -3.501 1.00 95.38 179 TRP A CA 1
ATOM 1417 C C . TRP A 1 179 ? -20.974 -7.460 -3.392 1.00 95.38 179 TRP A C 1
ATOM 1419 O O . TRP A 1 179 ? -21.078 -6.441 -4.079 1.00 95.38 179 TRP A O 1
ATOM 1429 N N . GLN A 1 180 ? -21.783 -7.716 -2.374 1.00 91.62 180 GLN A N 1
ATOM 1430 C CA . GLN A 1 180 ? -22.662 -6.743 -1.754 1.00 91.62 180 GLN A CA 1
ATOM 1431 C C . GLN A 1 180 ? -21.882 -5.816 -0.813 1.00 91.62 180 GLN A C 1
ATOM 1433 O O . GLN A 1 180 ? -20.733 -6.051 -0.427 1.00 91.62 180 GLN A O 1
ATOM 1438 N N . ARG A 1 181 ? -22.530 -4.726 -0.384 1.00 87.31 181 ARG A N 1
ATOM 1439 C CA . ARG A 1 181 ? -21.906 -3.701 0.472 1.00 87.31 181 ARG A CA 1
ATOM 1440 C C . ARG A 1 181 ? -21.269 -4.277 1.741 1.00 87.31 181 ARG A C 1
ATOM 1442 O O . ARG A 1 181 ? -20.197 -3.811 2.121 1.00 87.31 181 ARG A O 1
ATOM 1449 N N . HIS A 1 182 ? -21.932 -5.220 2.407 1.00 85.00 182 HIS A N 1
ATOM 1450 C CA . HIS A 1 182 ? -21.444 -5.806 3.657 1.00 85.00 182 HIS A CA 1
ATOM 1451 C C . HIS A 1 182 ? -20.229 -6.716 3.415 1.00 85.00 182 HIS A C 1
ATOM 1453 O O . HIS A 1 182 ? -19.223 -6.570 4.105 1.00 85.00 182 HIS A O 1
ATOM 1459 N N . GLU A 1 183 ? -20.258 -7.542 2.365 1.00 91.44 183 GLU A N 1
ATOM 1460 C CA . GLU A 1 183 ? -19.132 -8.395 1.958 1.00 91.44 183 GLU A CA 1
ATOM 1461 C C . GLU A 1 183 ? -17.913 -7.561 1.583 1.00 91.44 183 GLU A C 1
ATOM 1463 O O . GLU A 1 183 ? -16.808 -7.833 2.048 1.00 91.44 183 GLU A O 1
ATOM 1468 N N . ARG A 1 184 ? -18.109 -6.475 0.826 1.00 92.19 184 ARG A N 1
ATOM 1469 C CA . ARG A 1 184 ? -17.032 -5.523 0.547 1.00 92.19 184 ARG A CA 1
ATOM 1470 C C . ARG A 1 184 ? -16.441 -4.966 1.835 1.00 92.19 184 ARG A C 1
ATOM 1472 O O . ARG A 1 184 ? -15.229 -4.888 1.964 1.00 92.19 184 ARG A O 1
ATOM 1479 N N . MET A 1 185 ? -17.270 -4.539 2.786 1.00 85.75 185 MET A N 1
ATOM 1480 C CA . MET A 1 185 ? -16.773 -3.964 4.041 1.00 85.75 185 MET A CA 1
ATOM 1481 C C . MET A 1 185 ? -15.966 -4.970 4.869 1.00 85.75 185 MET A C 1
ATOM 1483 O O . MET A 1 185 ? -14.996 -4.554 5.502 1.00 85.75 185 MET A O 1
ATOM 1487 N N . ALA A 1 186 ? -16.330 -6.252 4.826 1.00 86.12 186 ALA A N 1
ATOM 1488 C CA . ALA A 1 186 ? -15.607 -7.326 5.500 1.00 86.12 186 ALA A CA 1
ATOM 1489 C C . ALA A 1 186 ? -14.294 -7.704 4.789 1.00 86.12 186 ALA A C 1
ATOM 1491 O O . ALA A 1 186 ? -13.296 -7.966 5.452 1.00 86.12 186 ALA A O 1
ATOM 1492 N N . ASN A 1 187 ? -14.274 -7.687 3.452 1.00 91.25 187 ASN A N 1
ATOM 1493 C CA . ASN A 1 187 ? -13.184 -8.276 2.667 1.00 91.25 187 ASN A CA 1
ATOM 1494 C C . ASN A 1 187 ? -12.234 -7.263 2.011 1.00 91.25 187 ASN A C 1
ATOM 1496 O O . ASN A 1 187 ? -11.189 -7.654 1.496 1.00 91.25 187 ASN A O 1
ATOM 1500 N N . LEU A 1 188 ? -12.543 -5.960 2.021 1.00 90.88 188 LEU A N 1
ATOM 1501 C CA . LEU A 1 188 ? -11.750 -4.947 1.307 1.00 90.88 188 LEU A CA 1
ATOM 1502 C C . LEU A 1 188 ? -10.269 -4.920 1.722 1.00 90.88 188 LEU A C 1
ATOM 1504 O O . LEU A 1 188 ? -9.415 -4.578 0.909 1.00 90.88 188 LEU A O 1
ATOM 1508 N N . SER A 1 189 ? -9.951 -5.280 2.969 1.00 89.25 189 SER A N 1
ATOM 1509 C CA . SER A 1 189 ? -8.568 -5.374 3.460 1.00 89.25 189 SER A CA 1
ATOM 1510 C C . SER A 1 189 ? -7.718 -6.393 2.697 1.00 89.25 189 SER A C 1
ATOM 1512 O O . SER A 1 189 ? -6.497 -6.263 2.702 1.00 89.25 189 SER A O 1
ATOM 1514 N N . LEU A 1 190 ? -8.342 -7.371 2.034 1.00 94.19 190 LEU A N 1
ATOM 1515 C CA . LEU A 1 190 ? -7.680 -8.404 1.235 1.00 94.19 190 LEU A CA 1
ATOM 1516 C C . LEU A 1 190 ? -7.356 -7.936 -0.192 1.00 94.19 190 LEU A C 1
ATOM 1518 O O . LEU A 1 190 ? -6.706 -8.666 -0.939 1.00 94.19 190 LEU A O 1
ATOM 1522 N N . VAL A 1 191 ? -7.785 -6.733 -0.579 1.00 95.44 191 VAL A N 1
ATOM 1523 C CA . VAL A 1 191 ? -7.513 -6.148 -1.895 1.00 95.44 191 VAL A CA 1
ATOM 1524 C C . VAL A 1 191 ? -6.478 -5.039 -1.749 1.00 95.44 191 VAL A C 1
ATOM 1526 O O . VAL A 1 191 ? -6.629 -4.127 -0.929 1.00 95.44 191 VAL A O 1
ATOM 1529 N N . LEU A 1 192 ? -5.434 -5.090 -2.573 1.00 95.56 192 LEU A N 1
ATOM 1530 C CA . LEU A 1 192 ? -4.402 -4.062 -2.618 1.00 95.56 192 LEU A CA 1
ATOM 1531 C C . LEU A 1 192 ? -4.474 -3.271 -3.910 1.00 95.56 192 LEU A C 1
ATOM 1533 O O . LEU A 1 192 ? -4.600 -3.824 -4.996 1.00 95.56 192 LEU A O 1
ATOM 1537 N N . ASN A 1 193 ? -4.297 -1.966 -3.795 1.00 94.31 193 ASN A N 1
ATOM 1538 C CA . ASN A 1 193 ? -4.156 -1.074 -4.920 1.00 94.31 193 ASN A CA 1
ATOM 1539 C C . ASN A 1 193 ? -2.677 -0.847 -5.251 1.00 94.31 193 ASN A C 1
ATOM 1541 O O . ASN A 1 193 ? -1.902 -0.412 -4.397 1.00 94.31 193 ASN A O 1
ATOM 1545 N N . ASN A 1 194 ? -2.294 -1.065 -6.507 1.00 95.69 194 ASN A N 1
ATOM 1546 C CA . ASN A 1 194 ? -1.052 -0.551 -7.061 1.00 95.69 194 ASN A CA 1
ATOM 1547 C C . ASN A 1 194 ? -1.198 0.952 -7.323 1.00 95.69 194 ASN A C 1
ATOM 1549 O O . ASN A 1 194 ? -1.613 1.391 -8.395 1.00 95.69 194 ASN A O 1
ATOM 1553 N N . SER A 1 195 ? -0.910 1.733 -6.285 1.00 91.81 195 SER A N 1
ATOM 1554 C CA . SER A 1 195 ? -1.207 3.163 -6.230 1.00 91.81 195 SER A CA 1
ATOM 1555 C C . SER A 1 195 ? -0.136 4.029 -6.872 1.00 91.81 195 SER A C 1
ATOM 1557 O O . SER A 1 195 ? -0.421 5.165 -7.257 1.00 91.81 195 SER A O 1
ATOM 1559 N N . ARG A 1 196 ? 1.105 3.542 -6.948 1.00 94.12 196 ARG A N 1
ATOM 1560 C CA . ARG A 1 196 ? 2.178 4.174 -7.724 1.00 94.12 196 ARG A CA 1
ATOM 1561 C C . ARG A 1 196 ? 2.975 3.097 -8.432 1.00 94.12 196 ARG A C 1
ATOM 1563 O O . ARG A 1 196 ? 3.442 2.155 -7.794 1.00 94.12 196 ARG A O 1
ATOM 1570 N N . PHE A 1 197 ? 3.186 3.309 -9.719 1.00 96.75 197 PHE A N 1
ATOM 1571 C CA . PHE A 1 197 ? 4.087 2.516 -10.529 1.00 96.75 197 PHE A CA 1
ATOM 1572 C C . PHE A 1 197 ? 4.944 3.468 -11.346 1.00 96.75 197 PHE A C 1
ATOM 1574 O O . PHE A 1 197 ? 4.430 4.251 -12.140 1.00 96.75 197 PHE A O 1
ATOM 1581 N N . LEU A 1 198 ? 6.246 3.440 -11.096 1.00 97.12 198 LEU A N 1
ATOM 1582 C CA . LEU A 1 198 ? 7.209 4.347 -11.692 1.00 97.12 198 LEU A CA 1
ATOM 1583 C C . LEU A 1 198 ? 8.387 3.532 -12.209 1.00 97.12 198 LEU A C 1
ATOM 1585 O O . LEU A 1 198 ? 9.097 2.917 -11.421 1.00 97.12 198 LEU A O 1
ATOM 1589 N N . ILE A 1 199 ? 8.626 3.592 -13.510 1.00 97.69 199 ILE A N 1
ATOM 1590 C CA . ILE A 1 199 ? 9.956 3.379 -14.082 1.00 97.69 199 ILE A CA 1
ATOM 1591 C C . ILE A 1 199 ? 10.535 4.770 -14.308 1.00 97.69 199 ILE A C 1
ATOM 1593 O O . ILE A 1 199 ? 9.806 5.654 -14.766 1.00 97.69 199 ILE A O 1
ATOM 1597 N N . PHE A 1 200 ? 11.791 5.003 -13.932 1.00 97.62 200 PHE A N 1
ATOM 1598 C CA . PHE A 1 200 ? 12.351 6.343 -14.072 1.00 97.62 200 PHE A CA 1
ATOM 1599 C C . PHE A 1 200 ? 12.400 6.783 -15.546 1.00 97.62 200 PHE A C 1
ATOM 1601 O O . PHE A 1 200 ? 12.651 5.946 -16.411 1.00 97.62 200 PHE A O 1
ATOM 1608 N N . PRO A 1 201 ? 12.183 8.079 -15.855 1.00 94.75 201 PRO A N 1
ATOM 1609 C CA . PRO A 1 201 ? 12.024 8.543 -17.239 1.00 94.75 201 PRO A CA 1
ATOM 1610 C C . PRO A 1 201 ? 13.198 8.221 -18.176 1.00 94.75 201 PRO A C 1
ATOM 1612 O O . PRO A 1 201 ? 12.998 7.993 -19.368 1.00 94.75 201 PRO A O 1
ATOM 1615 N N . GLU A 1 202 ? 14.421 8.196 -17.644 1.00 94.88 202 GLU A N 1
ATOM 1616 C CA . GLU A 1 202 ? 15.643 7.921 -18.411 1.00 94.88 202 GLU A CA 1
ATOM 1617 C C . GLU A 1 202 ? 15.981 6.422 -18.507 1.00 94.88 202 GLU A C 1
ATOM 1619 O O . GLU A 1 202 ? 16.929 6.040 -19.192 1.00 94.88 202 GLU A O 1
ATOM 1624 N N . VAL A 1 203 ? 15.170 5.560 -17.884 1.00 97.31 203 VAL A N 1
ATOM 1625 C CA . VAL A 1 203 ? 15.291 4.102 -17.958 1.00 97.31 203 VAL A CA 1
ATOM 1626 C C . VAL A 1 203 ? 14.412 3.579 -19.093 1.00 97.31 203 VAL A C 1
ATOM 1628 O O . VAL A 1 203 ? 13.189 3.477 -18.982 1.00 97.31 203 VAL A O 1
ATOM 1631 N N . ARG A 1 204 ? 15.049 3.214 -20.204 1.00 97.06 204 ARG A N 1
ATOM 1632 C CA . ARG A 1 204 ? 14.420 2.713 -21.430 1.00 97.06 204 ARG A CA 1
ATOM 1633 C C . ARG A 1 204 ? 14.758 1.242 -21.634 1.00 97.06 204 ARG A C 1
ATOM 1635 O O . ARG A 1 204 ? 15.666 0.889 -22.378 1.00 97.06 204 ARG A O 1
ATOM 1642 N N . ILE A 1 205 ? 14.004 0.379 -20.961 1.00 97.19 205 ILE A N 1
ATOM 1643 C CA . ILE A 1 205 ? 14.184 -1.073 -21.038 1.00 97.19 205 ILE A CA 1
ATOM 1644 C C . ILE A 1 205 ? 12.861 -1.701 -21.484 1.00 97.19 205 ILE A C 1
ATOM 1646 O O . ILE A 1 205 ? 11.903 -1.730 -20.698 1.00 97.19 205 ILE A O 1
ATOM 1650 N N . PRO A 1 206 ? 12.761 -2.187 -22.736 1.00 96.12 206 PRO A N 1
ATOM 1651 C CA . PRO A 1 206 ? 11.564 -2.866 -23.213 1.00 96.12 206 PRO A CA 1
ATOM 1652 C C . PRO A 1 206 ? 11.157 -4.007 -22.274 1.00 96.12 206 PRO A C 1
ATOM 1654 O O . PRO A 1 206 ? 12.000 -4.750 -21.776 1.00 96.12 206 PRO A O 1
ATOM 1657 N N . HIS A 1 207 ? 9.851 -4.140 -22.028 1.00 96.44 207 HIS A N 1
ATOM 1658 C CA . HIS A 1 207 ? 9.243 -5.185 -21.186 1.00 96.44 207 HIS A CA 1
ATOM 1659 C C . HIS A 1 207 ? 9.578 -5.142 -19.683 1.00 96.44 207 HIS A C 1
ATOM 1661 O O . HIS A 1 207 ? 9.017 -5.935 -18.926 1.00 96.44 207 HIS A O 1
ATOM 1667 N N . LEU A 1 208 ? 10.394 -4.187 -19.214 1.00 97.94 208 LEU A N 1
ATOM 1668 C CA . LEU A 1 208 ? 10.715 -4.033 -17.789 1.00 97.94 208 LEU A CA 1
ATOM 1669 C C . LEU A 1 208 ? 9.455 -3.880 -16.931 1.00 97.94 208 LEU A C 1
ATOM 1671 O O . LEU A 1 208 ? 9.317 -4.532 -15.901 1.00 97.94 208 LEU A O 1
ATOM 1675 N N . ALA A 1 209 ? 8.508 -3.055 -17.378 1.00 97.69 209 ALA A N 1
ATOM 1676 C CA . ALA A 1 209 ? 7.294 -2.778 -16.622 1.00 97.69 209 ALA A CA 1
ATOM 1677 C C . ALA A 1 209 ? 6.461 -4.044 -16.350 1.00 97.69 209 ALA A C 1
ATOM 1679 O O . ALA A 1 209 ? 6.121 -4.328 -15.203 1.00 97.69 209 ALA A O 1
ATOM 1680 N N . SER A 1 210 ? 6.158 -4.826 -17.390 1.00 98.31 210 SER A N 1
ATOM 1681 C CA . SER A 1 210 ? 5.388 -6.068 -17.253 1.00 98.31 210 SER A CA 1
ATOM 1682 C C . SER A 1 210 ? 6.168 -7.146 -16.502 1.00 98.31 210 SER A C 1
ATOM 1684 O O . SER A 1 210 ? 5.584 -7.880 -15.709 1.00 98.31 210 SER A O 1
ATOM 1686 N N . HIS A 1 211 ? 7.491 -7.207 -16.688 1.00 98.00 211 HIS A N 1
ATOM 1687 C CA . HIS A 1 211 ? 8.360 -8.107 -15.935 1.00 98.00 211 HIS A CA 1
ATOM 1688 C C . HIS A 1 211 ? 8.288 -7.835 -14.424 1.00 98.00 211 HIS A C 1
ATOM 1690 O O . HIS A 1 211 ? 8.059 -8.755 -13.639 1.00 98.00 211 HIS A O 1
ATOM 1696 N N . VAL A 1 212 ? 8.398 -6.564 -14.023 1.00 98.31 212 VAL A N 1
ATOM 1697 C CA . VAL A 1 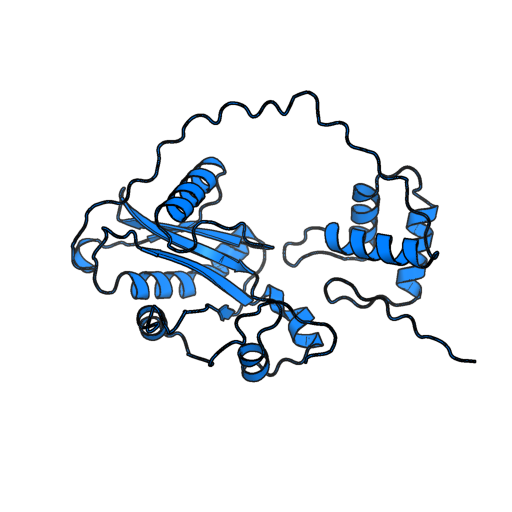212 ? 8.287 -6.135 -12.622 1.00 98.31 212 VAL A CA 1
ATOM 1698 C C . VAL A 1 212 ? 6.895 -6.409 -12.056 1.00 98.31 212 VAL A C 1
ATOM 1700 O O . VAL A 1 212 ? 6.782 -6.916 -10.944 1.00 98.31 212 VAL A O 1
ATOM 1703 N N . LEU A 1 213 ? 5.829 -6.113 -12.805 1.00 98.38 213 LEU A N 1
ATOM 1704 C CA . LEU A 1 213 ? 4.456 -6.385 -12.366 1.00 98.38 213 LEU A CA 1
ATOM 1705 C C . LEU A 1 213 ? 4.203 -7.885 -12.162 1.00 98.38 213 LEU A C 1
ATOM 1707 O O . LEU A 1 213 ? 3.570 -8.270 -11.180 1.00 98.38 213 LEU A O 1
ATOM 1711 N N . GLY A 1 214 ? 4.746 -8.734 -13.038 1.00 97.88 214 GLY A N 1
ATOM 1712 C CA . GLY A 1 214 ? 4.689 -10.185 -12.871 1.00 97.88 214 GLY A CA 1
ATOM 1713 C C 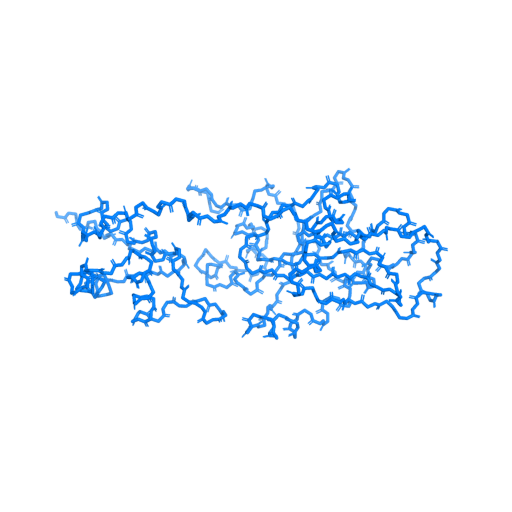. GLY A 1 214 ? 5.455 -10.661 -11.634 1.00 97.88 214 GLY A C 1
ATOM 1714 O O . GLY A 1 214 ? 4.965 -11.521 -10.904 1.00 97.88 214 GLY A O 1
ATOM 1715 N N . GLN A 1 215 ? 6.636 -10.091 -11.359 1.00 97.81 215 GLN A N 1
ATOM 1716 C CA . GLN A 1 215 ? 7.357 -10.375 -10.114 1.00 97.81 215 GLN A CA 1
ATOM 1717 C C . GLN A 1 215 ? 6.543 -9.960 -8.890 1.00 97.81 215 GLN A C 1
ATOM 1719 O O . GLN A 1 215 ? 6.397 -10.761 -7.972 1.00 97.81 215 GLN A O 1
ATOM 1724 N N . LEU A 1 216 ? 5.992 -8.742 -8.897 1.00 98.12 216 LEU A N 1
ATOM 1725 C CA . LEU A 1 216 ? 5.185 -8.194 -7.809 1.00 98.12 216 LEU A CA 1
ATOM 1726 C C . LEU A 1 216 ? 4.022 -9.125 -7.458 1.00 98.12 216 LEU A C 1
ATOM 1728 O O . LEU A 1 216 ? 3.851 -9.461 -6.291 1.00 98.12 216 LEU A O 1
ATOM 1732 N N . ALA A 1 217 ? 3.268 -9.584 -8.460 1.00 96.81 217 ALA A N 1
ATOM 1733 C CA . ALA A 1 217 ? 2.127 -10.475 -8.261 1.00 96.81 217 ALA A CA 1
ATOM 1734 C C . ALA A 1 217 ? 2.511 -11.811 -7.599 1.00 96.81 217 ALA A C 1
ATOM 1736 O O . ALA A 1 217 ? 1.760 -12.310 -6.768 1.00 96.81 217 ALA A O 1
ATOM 1737 N N . ARG A 1 218 ? 3.692 -12.367 -7.911 1.00 96.56 218 ARG A N 1
ATOM 1738 C CA . ARG A 1 218 ? 4.160 -13.640 -7.329 1.00 96.56 218 ARG A CA 1
ATOM 1739 C C . ARG A 1 218 ? 4.598 -13.529 -5.872 1.00 96.56 218 ARG A C 1
ATOM 1741 O O . ARG A 1 218 ? 4.478 -14.500 -5.141 1.00 96.56 218 ARG A O 1
ATOM 1748 N N . ARG A 1 219 ? 5.129 -12.376 -5.464 1.00 96.88 219 ARG A N 1
ATOM 1749 C CA . ARG A 1 219 ? 5.747 -12.202 -4.138 1.00 96.88 219 ARG A CA 1
ATOM 1750 C C . ARG A 1 219 ? 4.896 -11.439 -3.133 1.00 96.88 219 ARG A C 1
ATOM 1752 O O . ARG A 1 219 ? 5.115 -11.559 -1.932 1.00 96.88 219 ARG A O 1
ATOM 1759 N N . VAL A 1 220 ? 3.931 -10.648 -3.612 1.00 96.81 220 VAL A N 1
ATOM 1760 C CA . VAL A 1 220 ? 3.200 -9.697 -2.766 1.00 96.81 220 VAL A CA 1
ATOM 1761 C C . VAL A 1 220 ? 2.538 -10.368 -1.570 1.00 96.81 220 VAL A C 1
ATOM 1763 O O . VAL A 1 220 ? 2.507 -9.769 -0.504 1.00 96.81 220 VAL A O 1
ATOM 1766 N N . GLN A 1 221 ? 2.034 -11.596 -1.712 1.00 97.25 221 GLN A N 1
ATOM 1767 C CA . GLN A 1 221 ? 1.386 -12.290 -0.602 1.00 97.25 221 GLN A CA 1
ATOM 1768 C C . GLN A 1 221 ? 2.355 -12.552 0.554 1.00 97.25 221 GLN A C 1
ATOM 1770 O O . GLN A 1 221 ? 1.998 -12.315 1.707 1.00 97.25 221 GLN A O 1
ATOM 1775 N N . ASP A 1 222 ? 3.576 -12.989 0.244 1.00 97.69 222 ASP A N 1
ATOM 1776 C CA . ASP A 1 222 ? 4.610 -13.267 1.240 1.00 97.69 222 ASP A CA 1
ATOM 1777 C C . ASP A 1 222 ? 5.154 -11.976 1.850 1.00 97.69 222 ASP A C 1
ATOM 1779 O O . ASP A 1 222 ? 5.219 -11.858 3.073 1.00 97.69 222 ASP A O 1
ATOM 1783 N N . ASP A 1 223 ? 5.460 -10.974 1.019 1.00 97.19 223 ASP A N 1
ATOM 1784 C CA . ASP A 1 223 ? 5.948 -9.681 1.507 1.00 97.19 223 ASP A CA 1
ATOM 1785 C C . ASP A 1 223 ? 4.919 -9.014 2.439 1.00 97.19 223 ASP A C 1
ATOM 1787 O O . ASP A 1 223 ? 5.270 -8.422 3.463 1.00 97.19 223 ASP A O 1
ATOM 1791 N N . TRP A 1 224 ? 3.628 -9.110 2.103 1.00 95.44 224 TRP A N 1
ATOM 1792 C CA . TRP A 1 224 ? 2.554 -8.543 2.916 1.00 95.44 224 TRP A CA 1
ATOM 1793 C C . TRP A 1 224 ? 2.329 -9.327 4.205 1.00 95.44 224 TRP A C 1
ATOM 1795 O O . TRP A 1 224 ? 2.134 -8.713 5.253 1.00 95.44 224 TRP A O 1
ATOM 1805 N N . GLN A 1 225 ? 2.422 -10.658 4.161 1.00 95.50 225 GLN A N 1
ATOM 1806 C CA . GLN A 1 225 ? 2.376 -11.492 5.360 1.00 95.50 225 GLN A CA 1
ATOM 1807 C C . GLN A 1 225 ? 3.538 -11.160 6.297 1.00 95.50 225 GLN A C 1
ATOM 1809 O O . GLN A 1 225 ? 3.331 -10.998 7.496 1.00 95.50 225 GLN A O 1
ATOM 1814 N N . GLN A 1 226 ? 4.750 -11.018 5.762 1.00 95.25 226 GLN A N 1
ATOM 1815 C CA . GLN A 1 226 ? 5.931 -10.685 6.551 1.00 95.25 226 GLN A CA 1
ATOM 1816 C C . GLN A 1 226 ? 5.836 -9.279 7.157 1.00 95.25 226 GLN A C 1
ATOM 1818 O O . GLN A 1 226 ? 6.258 -9.067 8.292 1.00 95.25 226 GLN A O 1
ATOM 1823 N N . HIS A 1 227 ? 5.298 -8.309 6.413 1.00 92.50 227 HIS A N 1
ATOM 1824 C CA . HIS A 1 227 ? 5.269 -6.918 6.857 1.00 92.50 227 HIS A CA 1
ATOM 1825 C C . HIS A 1 227 ? 4.049 -6.562 7.720 1.00 92.50 227 HIS A C 1
ATOM 1827 O O . HIS A 1 227 ? 4.175 -5.788 8.667 1.00 92.50 227 HIS A O 1
ATOM 1833 N N . TRP A 1 228 ? 2.875 -7.102 7.388 1.00 91.12 228 TRP A N 1
ATOM 1834 C CA . TRP A 1 228 ? 1.589 -6.757 8.003 1.00 91.12 228 TRP A CA 1
ATOM 1835 C C . TRP A 1 228 ? 0.871 -7.938 8.658 1.00 91.12 228 TRP A C 1
ATOM 1837 O O . TRP A 1 228 ? -0.160 -7.720 9.281 1.00 91.12 228 TRP A O 1
ATOM 1847 N N . GLY A 1 229 ? 1.370 -9.167 8.538 1.00 90.31 229 GLY A N 1
ATOM 1848 C CA . GLY A 1 229 ? 0.794 -10.325 9.227 1.00 90.31 229 GLY A CA 1
ATOM 1849 C C . GLY A 1 229 ? -0.407 -10.975 8.537 1.00 90.31 229 GLY A C 1
ATOM 1850 O O . GLY A 1 229 ? -1.011 -11.865 9.130 1.00 90.31 229 GLY A O 1
ATOM 1851 N N . PHE A 1 230 ? -0.749 -10.586 7.304 1.00 92.56 230 PHE A N 1
ATOM 1852 C CA . PHE A 1 230 ? -1.832 -11.220 6.544 1.00 92.56 230 PHE A CA 1
ATOM 1853 C C . PHE A 1 230 ? -1.537 -11.300 5.041 1.00 92.56 230 PHE A C 1
ATOM 1855 O O . PHE A 1 230 ? -0.774 -10.497 4.499 1.00 92.56 230 PHE A O 1
ATOM 1862 N N . ARG A 1 231 ? -2.202 -12.237 4.352 1.00 95.31 231 ARG A N 1
ATOM 1863 C CA . ARG A 1 231 ? -2.070 -12.451 2.903 1.00 95.31 231 ARG A CA 1
ATOM 1864 C C . ARG A 1 231 ? -3.215 -11.781 2.124 1.00 95.31 231 ARG A C 1
ATOM 1866 O O . ARG A 1 231 ? -4.368 -12.158 2.323 1.00 95.31 231 ARG A O 1
ATOM 1873 N N . PRO A 1 232 ? -2.940 -10.810 1.234 1.00 95.56 232 PRO A N 1
ATOM 1874 C CA . PRO A 1 232 ? -3.928 -10.284 0.294 1.00 95.56 232 PRO A CA 1
ATOM 1875 C C . PRO A 1 232 ? -4.315 -11.333 -0.759 1.00 95.56 232 PRO A C 1
ATOM 1877 O O . PRO A 1 232 ? -3.555 -12.263 -1.040 1.00 95.56 232 PRO A O 1
ATOM 1880 N N . LEU A 1 233 ? -5.482 -11.150 -1.374 1.00 96.44 233 LEU A N 1
ATOM 1881 C CA . LEU A 1 233 ? -6.042 -12.048 -2.390 1.00 96.44 233 LEU A CA 1
ATOM 1882 C C . LEU A 1 233 ? -6.135 -11.411 -3.779 1.00 96.44 233 LEU A C 1
ATOM 1884 O O . LEU A 1 233 ? -6.161 -12.131 -4.772 1.00 96.44 233 LEU A O 1
ATOM 1888 N N . LEU A 1 234 ? -6.185 -10.079 -3.864 1.00 96.69 234 LEU A N 1
ATOM 1889 C CA . LEU A 1 234 ? -6.398 -9.380 -5.129 1.00 96.69 234 LEU A CA 1
ATOM 1890 C C . LEU A 1 234 ? -5.520 -8.133 -5.236 1.00 96.69 234 LEU A C 1
ATOM 1892 O O . LEU A 1 234 ? -5.362 -7.383 -4.271 1.00 96.69 234 LEU A O 1
ATOM 1896 N N . LEU A 1 235 ? -4.996 -7.893 -6.438 1.00 97.06 235 LEU A N 1
ATOM 1897 C CA . LEU A 1 235 ? -4.396 -6.622 -6.823 1.00 97.06 235 LEU A CA 1
ATOM 1898 C C . LEU A 1 235 ? -5.340 -5.869 -7.764 1.00 97.06 235 LEU A C 1
ATOM 1900 O O . LEU A 1 235 ? -5.869 -6.436 -8.713 1.00 97.06 235 LEU A O 1
ATOM 1904 N N . GLU A 1 236 ? -5.507 -4.575 -7.527 1.00 96.19 236 GLU A N 1
ATOM 1905 C CA . GLU A 1 236 ? -6.200 -3.644 -8.414 1.00 96.19 236 GLU A CA 1
ATOM 1906 C C . GLU A 1 236 ? -5.286 -2.462 -8.763 1.00 96.19 236 GLU A C 1
ATOM 1908 O O . GLU A 1 236 ? -4.317 -2.155 -8.067 1.00 96.19 236 GLU A O 1
AT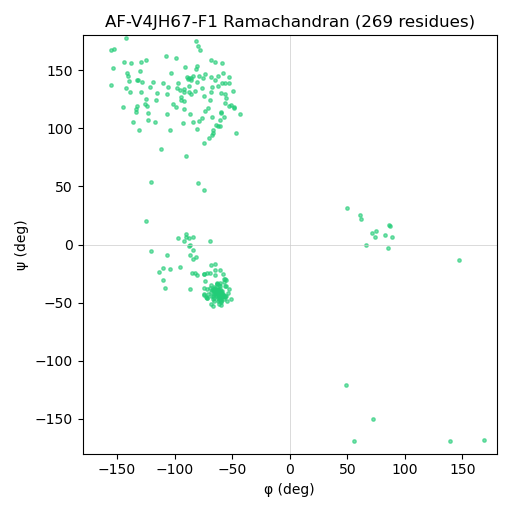OM 1913 N N . THR A 1 237 ? -5.579 -1.778 -9.860 1.00 95.31 237 THR A N 1
ATOM 1914 C CA . THR A 1 237 ? -4.920 -0.525 -10.237 1.00 95.31 237 THR A CA 1
ATOM 1915 C C . THR A 1 237 ? -5.874 0.305 -11.084 1.00 95.31 237 THR A C 1
ATOM 1917 O O . THR A 1 237 ? -6.900 -0.193 -11.548 1.00 95.31 237 THR A O 1
ATOM 1920 N N . PHE A 1 238 ? -5.526 1.568 -11.303 1.00 93.44 238 PHE A N 1
ATOM 1921 C CA . PHE A 1 238 ? -6.285 2.470 -12.156 1.00 93.44 238 PHE A CA 1
ATOM 1922 C C . PHE A 1 238 ? -5.347 3.119 -13.161 1.00 93.44 238 PHE A C 1
ATOM 1924 O O . PHE A 1 238 ? -4.296 3.651 -12.804 1.00 93.44 238 PHE A O 1
ATOM 1931 N N . VAL A 1 239 ? -5.753 3.086 -14.422 1.00 92.81 239 VAL A N 1
ATOM 1932 C CA . VAL A 1 239 ? -5.027 3.693 -15.533 1.00 92.81 239 VAL A CA 1
ATOM 1933 C C . VAL A 1 239 ? -5.904 4.800 -16.092 1.00 92.81 239 VAL A C 1
ATOM 1935 O O . VAL A 1 239 ? -7.081 4.565 -16.343 1.00 92.81 239 VAL A O 1
ATOM 1938 N N . ASP A 1 240 ? -5.348 5.998 -16.275 1.00 91.44 240 ASP A N 1
ATOM 1939 C CA . ASP A 1 240 ? -6.037 7.055 -17.017 1.00 91.44 240 ASP A CA 1
ATOM 1940 C C . ASP A 1 240 ? -5.951 6.730 -18.520 1.00 91.44 240 ASP A C 1
ATOM 1942 O O . ASP A 1 240 ? -4.855 6.831 -19.089 1.00 91.44 240 ASP A O 1
ATOM 1946 N N . PRO A 1 241 ? -7.063 6.342 -19.178 1.00 89.88 241 PRO A N 1
ATOM 1947 C CA . PRO A 1 241 ? -7.049 5.950 -20.585 1.00 89.88 241 PRO A CA 1
ATOM 1948 C C . PRO A 1 241 ? -6.685 7.111 -21.519 1.00 89.88 241 PRO A C 1
ATOM 1950 O O . PRO A 1 241 ? -6.291 6.872 -22.660 1.00 89.88 241 PRO A O 1
ATOM 1953 N N . ARG A 1 242 ? -6.767 8.366 -21.047 1.00 91.12 242 ARG A N 1
ATOM 1954 C CA . ARG A 1 242 ? -6.332 9.548 -21.807 1.00 91.12 242 ARG A CA 1
ATOM 1955 C C . ARG A 1 242 ? -4.813 9.638 -21.915 1.00 91.12 242 ARG A C 1
ATOM 1957 O O . ARG A 1 242 ? -4.310 10.266 -22.839 1.00 91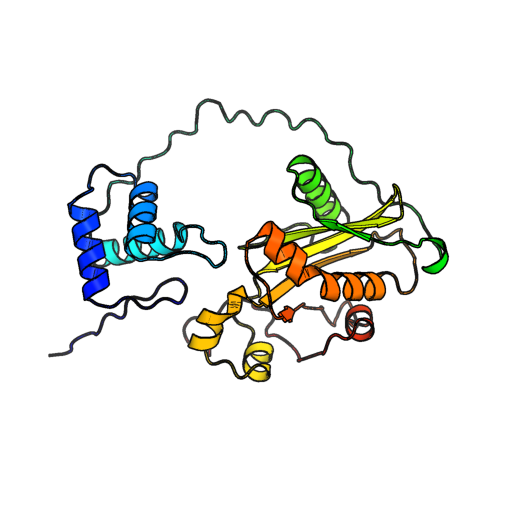.12 242 ARG A O 1
ATOM 1964 N N . GLN A 1 243 ? -4.093 9.030 -20.974 1.00 89.56 243 GLN A N 1
ATOM 1965 C CA . GLN A 1 243 ? -2.633 9.093 -20.889 1.00 89.56 243 GLN A CA 1
ATOM 1966 C C . GLN A 1 243 ? -1.980 7.766 -21.278 1.00 89.56 243 GLN A C 1
ATOM 1968 O O . GLN A 1 243 ? -0.930 7.755 -21.918 1.00 89.56 243 GLN A O 1
ATOM 1973 N N . TYR A 1 244 ? -2.595 6.636 -20.916 1.00 91.69 244 TYR A N 1
ATOM 1974 C CA . TYR A 1 244 ? -1.986 5.321 -21.079 1.00 91.69 244 TYR A CA 1
ATOM 1975 C C . TYR A 1 244 ? -2.984 4.253 -21.513 1.00 91.69 244 TYR A C 1
ATOM 1977 O O . TYR A 1 244 ? -4.124 4.201 -21.069 1.00 91.69 244 TYR A O 1
ATOM 1985 N N . ARG A 1 245 ? -2.498 3.292 -22.304 1.00 91.81 245 ARG A N 1
ATOM 1986 C CA . ARG A 1 245 ? -3.281 2.133 -22.772 1.00 91.81 245 ARG A CA 1
ATOM 1987 C C . ARG A 1 245 ? -3.278 0.937 -21.810 1.00 91.81 245 ARG A C 1
ATOM 1989 O O . ARG A 1 245 ? -3.811 -0.119 -22.152 1.00 91.81 245 ARG A O 1
ATOM 1996 N N . GLY A 1 246 ? -2.593 1.036 -20.668 1.00 93.38 246 GLY A N 1
ATOM 1997 C CA . GLY A 1 246 ? -2.470 -0.062 -19.695 1.00 93.38 246 GLY A CA 1
ATOM 1998 C C . GLY A 1 246 ? -1.775 -1.323 -20.232 1.00 93.38 246 GLY A C 1
ATOM 1999 O O . GLY A 1 246 ? -1.986 -2.414 -19.710 1.00 93.38 246 GLY A O 1
ATOM 2000 N N . THR A 1 247 ? -0.973 -1.212 -21.296 1.00 95.25 247 THR A N 1
ATOM 2001 C CA . THR A 1 247 ? -0.379 -2.368 -21.991 1.00 95.25 247 THR A CA 1
ATOM 2002 C C . THR A 1 247 ? 0.518 -3.209 -21.085 1.00 95.25 247 THR A C 1
ATOM 2004 O O . THR A 1 247 ? 0.478 -4.430 -21.165 1.00 95.25 247 THR A O 1
ATOM 2007 N N . CYS A 1 248 ? 1.296 -2.583 -20.195 1.00 96.75 248 CYS A N 1
ATOM 2008 C CA . CYS A 1 248 ? 2.171 -3.308 -19.270 1.00 96.75 248 CYS A CA 1
ATOM 2009 C C . CYS A 1 248 ? 1.393 -4.177 -18.272 1.00 96.75 248 CYS A C 1
ATOM 2011 O O . CYS A 1 248 ? 1.829 -5.287 -17.984 1.00 96.75 248 CYS A O 1
ATOM 2013 N N . TYR A 1 249 ? 0.239 -3.706 -17.794 1.00 97.56 249 TYR A N 1
ATOM 2014 C CA . TYR A 1 249 ? -0.642 -4.476 -16.921 1.00 97.56 249 TYR A CA 1
ATOM 2015 C C . TYR A 1 249 ? -1.223 -5.679 -17.664 1.00 97.56 249 TYR A C 1
ATOM 2017 O O . TYR A 1 249 ? -1.085 -6.806 -17.199 1.00 97.56 249 TYR A O 1
ATOM 2025 N N . ARG A 1 250 ? -1.764 -5.474 -18.872 1.00 96.50 250 ARG A N 1
ATOM 2026 C CA . ARG A 1 250 ? -2.275 -6.577 -19.707 1.00 96.50 250 ARG A CA 1
ATOM 2027 C C . ARG A 1 250 ? -1.197 -7.616 -20.019 1.00 96.50 250 ARG A C 1
ATOM 2029 O O . ARG A 1 250 ? -1.428 -8.807 -19.860 1.00 96.50 250 ARG A O 1
ATOM 2036 N N . ALA A 1 251 ? 0.006 -7.170 -20.382 1.00 97.31 251 ALA A N 1
ATOM 2037 C CA . ALA A 1 251 ? 1.146 -8.052 -20.631 1.00 97.31 251 ALA A CA 1
ATOM 2038 C C . ALA A 1 251 ? 1.623 -8.805 -19.373 1.00 97.31 251 ALA A C 1
ATOM 2040 O O . ALA A 1 251 ? 2.265 -9.843 -19.491 1.00 97.31 251 ALA A O 1
ATOM 2041 N N . ALA A 1 252 ? 1.318 -8.296 -18.176 1.00 97.31 252 ALA A N 1
ATOM 2042 C CA . ALA A 1 252 ? 1.577 -8.966 -16.903 1.00 97.31 252 ALA A CA 1
ATOM 2043 C C . ALA A 1 252 ? 0.404 -9.850 -16.429 1.00 97.31 252 ALA A C 1
ATOM 2045 O O . ALA A 1 252 ? 0.428 -10.308 -15.290 1.00 97.31 252 ALA A O 1
ATOM 2046 N N . GLY A 1 253 ? -0.616 -10.071 -17.268 1.00 96.94 253 GLY A N 1
ATOM 2047 C CA . GLY A 1 253 ? -1.762 -10.933 -16.960 1.00 96.94 253 GLY A CA 1
ATOM 2048 C C . GLY A 1 253 ? -2.902 -10.251 -16.201 1.00 96.94 253 GLY A C 1
ATOM 2049 O O . GLY A 1 253 ? -3.733 -10.938 -15.621 1.00 96.94 253 GLY A O 1
ATOM 2050 N N . TRP A 1 254 ? -2.954 -8.917 -16.173 1.00 97.25 254 TRP A N 1
ATOM 2051 C CA . TRP A 1 254 ? -4.051 -8.191 -15.529 1.00 97.25 254 TRP A CA 1
ATOM 2052 C C . TRP A 1 254 ? -5.277 -8.113 -16.441 1.00 97.25 254 TRP A C 1
ATOM 2054 O O . TRP A 1 254 ? -5.155 -7.835 -17.638 1.00 97.25 254 TRP A O 1
ATOM 2064 N N . GLU A 1 255 ? -6.459 -8.269 -15.849 1.00 96.88 255 GLU A N 1
ATOM 2065 C CA . GLU A 1 255 ? -7.750 -8.164 -16.529 1.00 96.88 255 GLU A CA 1
ATOM 2066 C C . GLU A 1 255 ? -8.307 -6.732 -16.452 1.00 96.88 255 GLU A C 1
ATOM 2068 O O . GLU A 1 255 ? -8.311 -6.096 -15.395 1.00 96.88 255 GLU A O 1
ATOM 2073 N N . LEU A 1 256 ? -8.783 -6.204 -17.584 1.00 96.50 256 LEU A N 1
ATOM 2074 C CA . LEU A 1 256 ? -9.477 -4.917 -17.619 1.00 96.50 256 LEU A CA 1
ATOM 2075 C C . LEU A 1 256 ? -10.951 -5.127 -17.266 1.00 96.50 256 LEU A C 1
ATOM 2077 O O . LEU A 1 256 ? -11.724 -5.576 -18.105 1.00 96.50 256 LEU A O 1
ATOM 2081 N N . LEU A 1 257 ? -11.341 -4.735 -16.054 1.00 95.81 257 LEU A N 1
ATOM 2082 C CA . LEU A 1 257 ? -12.723 -4.909 -15.596 1.00 95.81 257 LEU A CA 1
ATOM 2083 C C . LEU A 1 257 ? -13.688 -3.829 -16.118 1.00 95.81 257 LEU A C 1
ATOM 2085 O O . LEU A 1 257 ? -14.890 -4.064 -16.205 1.00 95.81 257 LEU A O 1
ATOM 2089 N N . GLY A 1 258 ? -13.188 -2.632 -16.438 1.00 93.94 258 GLY A N 1
ATOM 2090 C CA . GLY A 1 258 ? -13.992 -1.524 -16.961 1.00 93.94 258 GLY A CA 1
ATOM 2091 C C . GLY A 1 258 ? -13.619 -0.161 -16.382 1.00 93.94 258 GLY A C 1
ATOM 2092 O O . GLY A 1 258 ? -12.595 0.001 -15.716 1.00 93.94 258 GLY A O 1
ATOM 2093 N N . GLU A 1 259 ? -14.464 0.835 -16.644 1.00 92.50 259 GLU A N 1
ATOM 2094 C CA . GLU A 1 259 ? -14.247 2.214 -16.208 1.00 92.50 259 GLU A CA 1
ATOM 2095 C C . GLU A 1 259 ? -14.814 2.477 -14.809 1.00 92.50 259 GLU A C 1
ATOM 2097 O O . GLU A 1 259 ? -15.886 2.003 -14.431 1.00 92.50 259 GLU A O 1
ATOM 2102 N N . THR A 1 260 ? -14.092 3.277 -14.026 1.00 90.69 260 THR A N 1
ATOM 2103 C CA . THR A 1 260 ? -14.566 3.735 -12.715 1.00 90.69 260 THR A CA 1
ATOM 2104 C C . THR A 1 260 ? -15.145 5.140 -12.828 1.00 90.69 260 THR A C 1
ATOM 2106 O O . THR A 1 260 ? -14.800 5.901 -13.726 1.00 90.69 260 THR A O 1
ATOM 2109 N N . SER A 1 261 ? -15.958 5.547 -11.854 1.00 85.38 261 SER A N 1
ATOM 2110 C CA . SER A 1 261 ? -16.482 6.918 -11.767 1.00 85.38 261 SER A CA 1
ATOM 2111 C C . SER A 1 261 ? -15.416 7.977 -11.423 1.00 85.38 261 SER A C 1
ATOM 2113 O O . SER A 1 261 ? -15.755 9.139 -11.187 1.00 85.38 261 SER A O 1
ATOM 2115 N N . GLY A 1 262 ? -14.140 7.584 -11.306 1.00 79.88 262 GLY A N 1
ATOM 2116 C CA . GLY A 1 262 ? -13.043 8.439 -10.848 1.00 79.88 262 GLY A CA 1
ATOM 2117 C C . GLY A 1 262 ? -13.094 8.770 -9.352 1.00 79.88 262 GLY A C 1
ATOM 2118 O O . GLY A 1 262 ? -12.360 9.638 -8.882 1.00 79.88 262 GLY A O 1
ATOM 2119 N N . ARG A 1 263 ? -13.971 8.110 -8.583 1.00 71.38 263 ARG A N 1
ATOM 2120 C CA . ARG A 1 263 ? -14.181 8.364 -7.152 1.00 71.38 263 ARG A CA 1
ATOM 2121 C C . ARG A 1 263 ? -14.005 7.074 -6.359 1.00 71.38 263 ARG A C 1
ATOM 2123 O O . ARG A 1 263 ? -14.683 6.092 -6.621 1.00 71.38 263 ARG A O 1
ATOM 2130 N N . GLY A 1 264 ? -13.125 7.101 -5.357 1.00 61.00 264 GLY A N 1
ATOM 2131 C CA . GLY A 1 264 ? -12.828 5.943 -4.501 1.00 61.00 264 GLY A CA 1
ATOM 2132 C C . GLY A 1 264 ? -13.584 5.904 -3.167 1.00 61.00 264 GLY A C 1
ATOM 2133 O O . GLY A 1 264 ? -13.292 5.045 -2.337 1.00 61.00 264 GLY A O 1
ATOM 2134 N N . LEU A 1 265 ? -14.514 6.835 -2.921 1.00 62.03 265 LEU A N 1
ATOM 2135 C CA . LEU A 1 265 ? -15.295 6.939 -1.681 1.00 62.03 265 LEU A CA 1
ATOM 2136 C C . LEU A 1 265 ? -16.795 6.835 -1.978 1.00 62.03 265 LEU A C 1
ATOM 2138 O O . LEU A 1 265 ? -17.294 7.495 -2.887 1.00 62.03 265 LEU A O 1
ATOM 2142 N N . ALA A 1 266 ? -17.511 6.048 -1.170 1.00 55.22 266 ALA A N 1
ATOM 2143 C CA . ALA A 1 266 ? -18.969 5.978 -1.218 1.00 55.22 266 ALA A CA 1
ATOM 2144 C C . ALA A 1 266 ? -19.586 7.308 -0.755 1.00 55.22 266 ALA A C 1
ATOM 2146 O O . ALA A 1 266 ? -19.166 7.859 0.267 1.00 55.22 266 ALA A O 1
ATOM 2147 N N . ARG A 1 267 ? -20.596 7.800 -1.479 1.00 51.94 267 ARG A N 1
ATOM 2148 C CA . ARG A 1 267 ? -21.449 8.906 -1.024 1.00 51.94 267 ARG A CA 1
ATOM 2149 C C . ARG A 1 267 ? -22.669 8.357 -0.277 1.00 51.94 267 ARG A C 1
ATOM 2151 O O . ARG A 1 267 ? -23.106 7.247 -0.584 1.00 51.94 267 ARG A O 1
ATOM 2158 N N . PRO A 1 268 ? -23.249 9.117 0.666 1.00 42.19 268 PRO A N 1
ATOM 2159 C CA . PRO A 1 268 ? -24.588 8.817 1.160 1.00 42.19 268 PRO A CA 1
ATOM 2160 C C . PRO A 1 268 ? -25.569 8.763 -0.023 1.00 42.19 268 PRO A C 1
ATOM 2162 O O . PRO A 1 268 ? -25.619 9.704 -0.811 1.00 42.19 268 PRO A O 1
ATOM 2165 N N . GLY A 1 269 ? -26.310 7.661 -0.163 1.00 46.81 269 GLY A N 1
ATOM 2166 C CA . GLY A 1 269 ? -27.408 7.535 -1.132 1.00 46.81 269 GLY A CA 1
ATOM 2167 C C . GLY A 1 269 ? -27.062 7.026 -2.538 1.00 46.81 269 GLY A C 1
ATOM 2168 O O . GLY A 1 269 ? -27.946 7.016 -3.386 1.00 46.81 269 GLY A O 1
ATOM 2169 N N . GLN A 1 270 ? -25.829 6.587 -2.816 1.00 41.31 270 GLN A N 1
ATOM 2170 C CA . GLN A 1 270 ? -25.500 5.910 -4.082 1.00 41.31 270 GLN A CA 1
ATOM 2171 C C . GLN A 1 270 ? -24.848 4.553 -3.792 1.00 41.31 270 GLN A C 1
ATOM 2173 O O . GLN A 1 270 ? -23.848 4.495 -3.071 1.00 41.31 270 GLN A O 1
ATOM 2178 N N . ALA A 1 271 ? -25.487 3.490 -4.296 1.00 40.06 271 ALA A N 1
ATOM 2179 C CA . ALA A 1 271 ? -25.065 2.094 -4.174 1.00 40.06 271 ALA A CA 1
ATOM 2180 C C . ALA A 1 271 ? -23.755 1.828 -4.931 1.00 40.06 271 ALA A C 1
ATOM 2182 O O . ALA A 1 271 ? -23.622 2.326 -6.073 1.00 40.06 271 ALA A O 1
#

Foldseek 3Di:
DDPPPPFQDWLLDTDDPVLLVVLQVLQVVCQPDALQVSQQVSQVVVVQADLLRHRPSVRSSVSVVVCVVVVNHDHHDHDPPDPPPPPPVPPPPPQDAADADQDADEPVVQPPKDKDKDDDPSVVVNQLVQQQPAPPVHDDDAPDDKIKIFTDRVPHTQWIWMKHFAQQDWPLVCVVVVHDNSNSSVQSRLEIEREDDDGGPSHHYPLPLLVVLLVCVVCVQVVCCVPRVGGHDYYDYDDDVVVDPCVSCVSNVHDDSDDGPPHSDDDPPDD

pLDDT: mean 86.58, std 14.8, range [29.72, 98.38]

Radius of gyration: 22.65 Å; Cα contacts (8 Å, |Δi|>4): 354; chains: 1; bounding box: 68×35×58 Å

Nearest PDB structures (foldseek):
  7n1l-assembly4_J  TM=5.851E-01  e=5.747E-02  Brucella abortus 2308
  2g0b-assembly11_D  TM=4.638E-01  e=8.663E-01  uncultured bacterium
  1ro5-assembly1_A  TM=4.859E-01  e=2.628E+00  Pseudomonas aeruginosa
  1kzf-assembly1_A  TM=4.452E-01  e=1.605E+00  Pantoea stewartii subsp. stewartii
  6yca-assembly1_F  TM=4.593E-01  e=3.363E+00  Mycobacteroides abscessus

Solvent-accessible surface area (backbone atoms only — not comparable to full-atom values): 16196 Å² total; per-residue (Å²): 136,84,78,77,78,81,78,44,68,51,89,69,44,76,50,55,74,66,58,51,47,54,52,37,53,52,48,68,74,46,63,85,45,52,69,66,54,48,19,43,54,50,19,61,78,68,69,36,52,42,86,58,69,44,63,40,39,73,49,42,42,53,48,50,55,49,37,35,74,72,68,68,40,78,74,58,77,84,75,77,76,68,78,64,93,72,76,64,77,68,77,72,77,82,66,82,72,70,64,71,51,84,41,77,50,54,51,84,81,49,60,70,68,45,77,44,78,48,77,52,71,70,55,43,50,36,50,46,51,40,35,40,74,72,35,95,82,41,62,70,90,74,63,80,60,67,52,37,28,39,30,29,35,87,93,43,53,48,29,40,40,31,39,23,47,39,68,77,38,49,70,56,58,31,59,73,78,65,46,52,75,65,56,42,50,72,48,44,84,31,27,32,18,53,76,42,82,38,67,33,91,52,45,49,42,67,66,45,64,18,52,50,50,41,51,46,68,74,43,47,39,58,55,35,29,73,75,46,62,41,65,55,79,45,80,47,71,86,71,59,72,93,83,41,87,53,58,44,48,46,73,38,71,50,82,87,82,74,82,75,92,86,54,48,66,76,54,94,94,59,136

Secondary structure (DSSP, 8-state):
-------EEETTEEE-HHHHHHHHHHHHH-TTS-HHHHHHHHHHHTT-B-TTS-B-HHHHHHHHHHHHHTTS--PPP----PPPTT--------PPPPPPP-EE--GGGGPPEEEEEE-SHHHHHHHHHHHHHHSTT---PPPSSEEEEEEEETTEEEEEEEEEEPPS--HHHHHHHT--HHHHHHHGGGEEEEEEEEE-TTEE-TTHHHHHHHHHHHHHHHHHHHHHSS---EEE----TTT---HHHHHTT--------S--SPPTT--